Protein AF-0000000068248287 (afdb_homodimer)

Structure (mmCIF, N/CA/C/O backbone):
data_AF-0000000068248287-model_v1
#
loop_
_entity.id
_entity.type
_entity.pdbx_description
1 polymer 'Diacylglycerol kinase iota'
#
loop_
_atom_site.group_PDB
_atom_site.id
_atom_site.type_symbol
_atom_site.label_atom_id
_atom_site.label_alt_id
_atom_site.label_com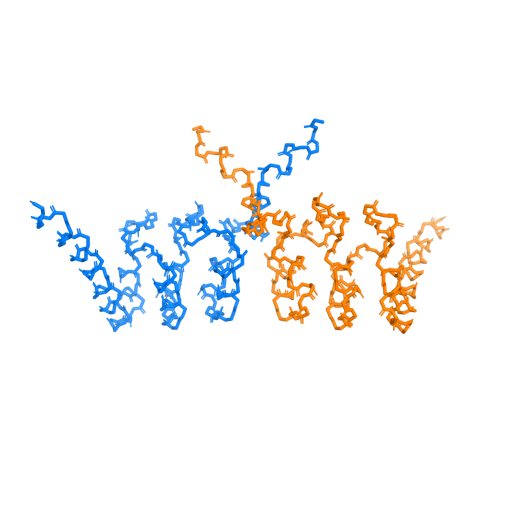p_id
_atom_site.label_asym_id
_atom_site.label_entity_id
_atom_site.label_seq_id
_atom_site.pdbx_PDB_ins_code
_atom_site.Cartn_x
_atom_site.Cartn_y
_atom_site.Cartn_z
_atom_site.occupancy
_atom_site.B_iso_or_equiv
_atom_site.auth_seq_id
_atom_site.auth_comp_id
_atom_site.auth_asym_id
_atom_site.auth_atom_id
_atom_site.pdbx_PDB_model_num
ATOM 1 N N . MET A 1 1 ? 0.404 -21.797 18 1 22.09 1 MET A N 1
ATOM 2 C CA . MET A 1 1 ? 0.37 -20.656 18.922 1 22.09 1 MET A CA 1
ATOM 3 C C . MET A 1 1 ? 1.2 -19.5 18.391 1 22.09 1 MET A C 1
ATOM 5 O O . MET A 1 1 ? 0.943 -18.344 18.734 1 22.09 1 MET A O 1
ATOM 9 N N . LYS A 1 2 ? 2.355 -19.953 17.844 1 24.17 2 LYS A N 1
ATOM 10 C CA . LYS A 1 2 ? 3.428 -19.031 17.453 1 24.17 2 LYS A CA 1
ATOM 11 C C . LYS A 1 2 ? 3.018 -18.188 16.25 1 24.17 2 LYS A C 1
ATOM 13 O O . LYS A 1 2 ? 3.42 -17.031 16.125 1 24.17 2 LYS A O 1
ATOM 18 N N . LEU A 1 3 ? 2.369 -18.922 15.289 1 26.7 3 LEU A N 1
ATOM 19 C CA . LEU A 1 3 ? 1.972 -18.438 13.969 1 26.7 3 LEU A CA 1
ATOM 20 C C . LEU A 1 3 ? 0.917 -17.344 14.086 1 26.7 3 LEU A C 1
ATOM 22 O O . LEU A 1 3 ? 0.892 -16.422 13.273 1 26.7 3 LEU A O 1
ATOM 26 N N . MET A 1 4 ? 0.101 -17.484 15.117 1 29.97 4 MET A N 1
ATOM 27 C CA . MET A 1 4 ? -1.027 -16.625 15.461 1 29.97 4 MET A CA 1
ATOM 28 C C . MET A 1 4 ? -0.552 -15.227 15.812 1 29.97 4 MET A C 1
ATOM 30 O O . MET A 1 4 ? -1.28 -14.25 15.617 1 29.97 4 MET A O 1
ATOM 34 N N . GLU A 1 5 ? 0.422 -15.219 16.641 1 32.97 5 GLU A N 1
ATOM 35 C CA . GLU A 1 5 ? 0.917 -14 17.266 1 32.97 5 GLU A CA 1
ATOM 36 C C . GLU A 1 5 ? 1.476 -13.023 16.234 1 32.97 5 GLU A C 1
ATOM 38 O O . GLU A 1 5 ? 1.357 -11.812 16.391 1 32.97 5 GLU A O 1
ATOM 43 N N . SER A 1 6 ? 2.182 -13.625 15.344 1 35.75 6 SER A N 1
ATOM 44 C CA . SER A 1 6 ? 2.838 -12.812 14.328 1 35.75 6 SER A CA 1
ATOM 45 C C . SER A 1 6 ? 1.819 -12.148 13.414 1 35.75 6 SER A C 1
ATOM 47 O O . SER A 1 6 ? 2.119 -11.133 12.781 1 35.75 6 SER A O 1
ATOM 49 N N . TYR A 1 7 ? 0.782 -12.969 13.07 1 35 7 TYR A N 1
ATOM 50 C CA . TYR A 1 7 ? -0.325 -12.5 12.25 1 35 7 TYR A CA 1
ATOM 51 C C . TYR A 1 7 ? -1.072 -11.359 12.938 1 35 7 TYR A C 1
ATOM 53 O O . TYR A 1 7 ? -1.745 -10.562 12.281 1 35 7 TYR A O 1
ATOM 61 N N . LYS A 1 8 ? -1.327 -11.555 14.125 1 35.38 8 LYS A N 1
ATOM 62 C CA . LYS A 1 8 ? -2.098 -10.555 14.852 1 35.38 8 LYS A CA 1
ATOM 63 C C . LYS A 1 8 ? -1.461 -9.172 14.719 1 35.38 8 LYS A C 1
ATOM 65 O O . LYS A 1 8 ? -1.957 -8.203 15.297 1 35.38 8 LYS A O 1
ATOM 70 N N . ASN A 1 9 ? -0.148 -9.234 14.719 1 36.47 9 ASN A N 1
ATOM 71 C CA . ASN A 1 9 ? 0.512 -7.945 14.531 1 36.47 9 ASN A CA 1
ATOM 72 C C . ASN A 1 9 ? 0.232 -7.371 13.148 1 36.47 9 ASN A C 1
ATOM 74 O O . ASN A 1 9 ? 0.424 -8.055 12.133 1 36.47 9 ASN A O 1
ATOM 78 N N . GLY A 1 10 ? -0.847 -6.93 12.93 1 36.78 10 GLY A N 1
ATOM 79 C CA . GLY A 1 10 ? -1.172 -6.254 11.688 1 36.78 10 GLY A CA 1
ATOM 80 C C . GLY A 1 10 ? 0.051 -5.91 10.859 1 36.78 10 GLY A C 1
ATOM 81 O O . GLY A 1 10 ? 1.06 -5.441 11.391 1 36.78 10 GLY A O 1
ATOM 82 N N . GLY A 1 11 ? 0.526 -6.816 10.023 1 40.66 11 GLY A N 1
ATOM 83 C CA . GLY A 1 11 ? 1.65 -6.457 9.172 1 40.66 11 GLY A CA 1
ATOM 84 C C . GLY A 1 11 ? 1.869 -4.957 9.078 1 40.66 11 GLY A C 1
ATOM 85 O O . GLY A 1 11 ? 0.938 -4.207 8.789 1 40.66 11 GLY A O 1
ATOM 86 N N . SER A 1 12 ? 2.746 -4.496 9.953 1 44.78 12 SER A N 1
ATOM 87 C CA . SER A 1 12 ? 3.131 -3.09 10.008 1 44.78 12 SER A CA 1
ATOM 88 C C . SER A 1 12 ? 3.293 -2.508 8.602 1 44.78 12 SER A C 1
ATOM 90 O O . SER A 1 12 ? 3.953 -3.104 7.75 1 44.78 12 SER A O 1
ATOM 92 N N . LEU A 1 13 ? 2.133 -2.148 8.008 1 50.53 13 LEU A N 1
ATOM 93 C CA . LEU A 1 13 ? 2.354 -1.353 6.809 1 50.53 13 LEU A CA 1
ATOM 94 C C . LEU A 1 13 ? 3.58 -0.458 6.969 1 50.53 13 LEU A C 1
ATOM 96 O O . LEU A 1 13 ? 3.693 0.571 6.297 1 50.53 13 LEU A O 1
ATOM 100 N N . LEU A 1 14 ? 4.336 -0.841 8.016 1 55.16 14 LEU A N 1
ATOM 101 C CA . LEU A 1 14 ? 5.547 -0.034 8.125 1 55.16 14 LEU A CA 1
ATOM 102 C C . LEU A 1 14 ? 6.547 -0.399 7.035 1 55.16 14 LEU A C 1
ATOM 104 O O . LEU A 1 14 ? 6.711 -1.576 6.703 1 55.16 14 LEU A O 1
ATOM 108 N N . ILE A 1 15 ? 6.734 0.593 6.121 1 52.97 15 ILE A N 1
ATOM 109 C CA . ILE A 1 15 ? 7.77 0.454 5.102 1 52.97 15 ILE A CA 1
ATOM 110 C C . ILE A 1 15 ? 9.031 -0.142 5.727 1 52.97 15 ILE A C 1
ATOM 112 O O . ILE A 1 15 ? 9.258 -0.01 6.93 1 52.97 15 ILE A O 1
ATOM 116 N N . GLN A 1 16 ? 9.602 -1.038 4.805 1 50.12 16 GLN A N 1
ATOM 117 C CA . GLN A 1 16 ? 10.945 -1.531 5.086 1 50.12 16 GLN A CA 1
ATOM 118 C C . GLN A 1 16 ? 11.945 -0.382 5.172 1 50.12 16 GLN A C 1
ATOM 120 O O . GLN A 1 16 ? 11.859 0.582 4.406 1 50.12 16 GLN A O 1
ATOM 125 N N . GLY A 1 17 ? 12.492 -0.188 6.262 1 50.47 17 GLY A N 1
ATOM 126 C CA . GLY A 1 17 ? 13.602 0.739 6.387 1 50.47 17 GLY A CA 1
ATOM 127 C C . GLY A 1 17 ? 13.648 1.439 7.734 1 50.47 17 GLY A C 1
ATOM 128 O O . GLY A 1 17 ? 12.867 1.112 8.633 1 50.47 17 GLY A O 1
ATOM 129 N N . PRO A 1 18 ? 14.695 2.035 7.75 1 52.75 18 PRO A N 1
ATOM 130 C CA . PRO A 1 18 ? 14.93 2.748 9.008 1 52.75 18 PRO A CA 1
ATOM 131 C C . PRO A 1 18 ? 13.859 3.795 9.305 1 52.75 18 PRO A C 1
ATOM 133 O O . PRO A 1 18 ? 13.727 4.234 10.445 1 52.75 18 PRO A O 1
ATOM 136 N N . ASP A 1 19 ? 13.203 3.92 8.117 1 57.56 19 ASP A N 1
ATOM 137 C CA . ASP A 1 19 ? 12.156 4.918 8.32 1 57.56 19 ASP A CA 1
ATOM 138 C C . ASP A 1 19 ? 10.875 4.27 8.836 1 57.56 19 ASP A C 1
ATOM 140 O O . ASP A 1 19 ? 10.539 3.148 8.445 1 57.56 19 ASP A O 1
ATOM 144 N N . HIS A 1 20 ? 10.594 4.504 9.977 1 64.94 20 HIS A N 1
ATOM 145 C CA . HIS A 1 20 ? 9.383 4.023 10.617 1 64.94 20 HIS A CA 1
ATOM 146 C C . HIS A 1 20 ? 8.141 4.707 10.039 1 64.94 20 HIS A C 1
ATOM 148 O O . HIS A 1 20 ? 7.238 5.09 10.781 1 64.94 20 HIS A O 1
ATOM 154 N N . CYS A 1 21 ? 8.297 4.848 8.68 1 78.12 21 CYS A N 1
ATOM 155 C CA . CYS A 1 21 ? 7.195 5.465 7.953 1 78.12 21 CYS A CA 1
ATOM 156 C C . CYS A 1 21 ? 6.344 4.414 7.254 1 78.12 21 CYS A C 1
ATOM 158 O O . CYS A 1 21 ? 6.812 3.307 6.98 1 78.12 21 CYS A O 1
ATOM 160 N N . SER A 1 22 ? 5.121 4.719 7.16 1 84.56 22 SER A N 1
ATOM 161 C CA . SER A 1 22 ? 4.215 3.824 6.449 1 84.56 22 SER A CA 1
ATOM 162 C C . SER A 1 22 ? 4.234 4.094 4.949 1 84.56 22 SER A C 1
ATOM 164 O O . SER A 1 22 ? 4.777 5.105 4.5 1 84.56 22 SER A O 1
ATOM 166 N N . LEU A 1 23 ? 3.689 3.154 4.191 1 87.56 23 LEU A N 1
ATOM 167 C CA . LEU A 1 23 ? 3.541 3.344 2.752 1 87.56 23 LEU A CA 1
ATOM 168 C C . LEU A 1 23 ? 2.752 4.613 2.449 1 87.56 23 LEU A C 1
ATOM 170 O O . LEU A 1 23 ? 3.045 5.312 1.477 1 87.56 23 LEU A O 1
ATOM 174 N N . LEU A 1 24 ? 1.792 4.891 3.336 1 92.12 24 LEU A N 1
ATOM 175 C CA . LEU A 1 24 ? 0.987 6.09 3.141 1 92.12 24 LEU A CA 1
ATOM 176 C C . LEU A 1 24 ? 1.818 7.348 3.375 1 92.12 24 LEU A C 1
ATOM 178 O O . LEU A 1 24 ? 1.736 8.305 2.602 1 92.12 24 LEU A O 1
ATOM 182 N N . HIS A 1 25 ? 2.602 7.344 4.426 1 93.19 25 HIS A N 1
ATOM 183 C CA . HIS A 1 25 ? 3.492 8.477 4.664 1 93.19 25 HIS A CA 1
ATOM 184 C C . HIS A 1 25 ? 4.359 8.758 3.441 1 93.19 25 HIS A C 1
ATOM 186 O O . HIS A 1 25 ? 4.469 9.906 3.006 1 93.19 25 HIS A O 1
ATOM 192 N N . TYR A 1 26 ? 4.984 7.707 2.922 1 91.56 26 TYR A N 1
ATOM 193 C CA . TYR A 1 26 ? 5.91 7.852 1.804 1 91.56 26 TYR A CA 1
ATOM 194 C C . TYR A 1 26 ? 5.184 8.344 0.557 1 91.56 26 TYR A C 1
ATOM 196 O O . TYR A 1 26 ? 5.68 9.219 -0.154 1 91.56 26 TYR A O 1
ATOM 204 N N . ALA A 1 27 ? 4.043 7.766 0.256 1 94.44 27 ALA A N 1
ATOM 205 C CA . ALA A 1 27 ? 3.256 8.195 -0.897 1 94.44 27 ALA A CA 1
ATOM 206 C C . ALA A 1 27 ? 2.863 9.664 -0.778 1 94.44 27 ALA A C 1
ATOM 208 O O . ALA A 1 27 ? 2.914 10.406 -1.761 1 94.44 27 ALA A O 1
ATOM 209 N N . ALA A 1 28 ? 2.508 10.07 0.385 1 96.81 28 ALA A N 1
ATOM 210 C CA . ALA A 1 28 ? 2.131 11.461 0.625 1 96.81 28 ALA A CA 1
ATOM 211 C C . ALA A 1 28 ? 3.322 12.398 0.428 1 96.81 28 ALA A C 1
ATOM 213 O O . ALA A 1 28 ? 3.201 13.445 -0.213 1 96.81 28 ALA A O 1
ATOM 214 N N . LYS A 1 29 ? 4.426 12.039 0.956 1 96.5 29 LYS A N 1
ATOM 215 C CA . LYS A 1 29 ? 5.648 12.828 0.854 1 96.5 29 LYS A CA 1
ATOM 216 C C . LYS A 1 29 ? 6.07 13 -0.602 1 96.5 29 LYS A C 1
ATOM 218 O O . LYS A 1 29 ? 6.492 14.086 -1.006 1 96.5 29 LYS A O 1
ATOM 223 N N . THR A 1 30 ? 5.855 11.945 -1.333 1 96.94 30 THR A N 1
ATOM 224 C CA . THR A 1 30 ? 6.336 11.977 -2.709 1 96.94 30 THR A CA 1
ATOM 225 C C . THR A 1 30 ? 5.246 12.469 -3.654 1 96.94 30 THR A C 1
ATOM 227 O O . THR A 1 30 ? 5.453 12.539 -4.867 1 96.94 30 THR A O 1
ATOM 230 N N . GLY A 1 31 ? 4.133 12.727 -3.184 1 98.19 31 GLY A N 1
ATOM 231 C CA . GLY A 1 31 ? 3.062 13.328 -3.961 1 98.19 31 GLY A CA 1
ATOM 232 C C . GLY A 1 31 ? 2.377 12.344 -4.891 1 98.19 31 GLY A C 1
ATOM 233 O O . GLY A 1 31 ? 1.849 12.734 -5.934 1 98.19 31 GLY A O 1
ATOM 234 N N . ASN A 1 32 ? 2.373 11.086 -4.59 1 97.31 32 ASN A N 1
ATOM 235 C CA . ASN A 1 32 ? 1.726 10.086 -5.438 1 97.31 32 ASN A CA 1
ATOM 236 C C . ASN A 1 32 ? 0.244 9.945 -5.102 1 97.31 32 ASN A C 1
ATOM 238 O O . ASN A 1 32 ? -0.142 9.062 -4.332 1 97.31 32 ASN A O 1
ATOM 242 N N . GLY A 1 33 ? -0.552 10.727 -5.801 1 98.19 33 GLY A N 1
ATOM 243 C CA . GLY A 1 33 ? -1.976 10.789 -5.512 1 98.19 33 GLY A CA 1
ATOM 244 C C . GLY A 1 33 ? -2.689 9.469 -5.738 1 98.19 33 GLY A C 1
ATOM 245 O O . GLY A 1 33 ? -3.586 9.102 -4.973 1 98.19 33 GLY A O 1
ATOM 246 N N . GLU A 1 34 ? -2.287 8.781 -6.762 1 97.38 34 GLU A N 1
ATOM 247 C CA . GLU A 1 34 ? -2.926 7.512 -7.078 1 97.38 34 GLU A CA 1
ATOM 248 C C . GLU A 1 34 ? -2.682 6.48 -5.977 1 97.38 34 GLU A C 1
ATOM 250 O O . GLU A 1 34 ? -3.596 5.75 -5.59 1 97.38 34 GLU A O 1
ATOM 255 N N . ILE A 1 35 ? -1.495 6.457 -5.469 1 95.75 35 ILE A N 1
ATOM 256 C CA . ILE A 1 35 ? -1.151 5.512 -4.414 1 95.75 35 ILE A CA 1
ATOM 257 C C . ILE A 1 35 ? -1.859 5.902 -3.119 1 95.75 35 ILE A C 1
ATOM 259 O O . ILE A 1 35 ? -2.402 5.043 -2.418 1 95.75 35 ILE A O 1
ATOM 263 N N . VAL A 1 36 ? -1.829 7.18 -2.809 1 96.31 36 VAL A N 1
ATOM 264 C CA . VAL A 1 36 ? -2.508 7.664 -1.612 1 96.31 36 VAL A CA 1
ATOM 265 C C . VAL A 1 36 ? -3.984 7.277 -1.661 1 96.31 36 VAL A C 1
ATOM 267 O O . VAL A 1 36 ? -4.512 6.703 -0.707 1 96.31 36 VAL A O 1
ATOM 270 N N . LYS A 1 37 ? -4.629 7.516 -2.785 1 96.94 37 LYS A N 1
ATOM 271 C CA . LYS A 1 37 ? -6.047 7.184 -2.926 1 96.94 37 LYS A CA 1
ATOM 272 C C . LYS A 1 37 ? -6.277 5.684 -2.762 1 96.94 37 LYS A C 1
ATOM 274 O O . LYS A 1 37 ? -7.23 5.266 -2.102 1 96.94 37 LYS A O 1
ATOM 279 N N . TYR A 1 38 ? -5.477 4.859 -3.322 1 93.06 38 TYR A N 1
ATOM 280 C CA . TYR A 1 38 ? -5.582 3.406 -3.232 1 93.06 38 TYR A CA 1
ATOM 281 C C . TYR A 1 38 ? -5.512 2.943 -1.782 1 93.06 38 TYR A C 1
ATOM 283 O O . TYR A 1 38 ? -6.32 2.123 -1.344 1 93.06 38 TYR A O 1
ATOM 291 N N . ILE A 1 39 ? -4.52 3.451 -1.043 1 90.44 39 ILE A N 1
ATOM 292 C CA . ILE A 1 39 ? -4.332 3.049 0.347 1 90.44 39 ILE A CA 1
ATOM 293 C C . ILE A 1 39 ? -5.52 3.518 1.185 1 90.44 39 ILE A C 1
ATOM 295 O O . ILE A 1 39 ? -6.027 2.773 2.027 1 90.44 39 ILE A O 1
ATOM 299 N N . LEU A 1 40 ? -5.992 4.711 0.947 1 92.12 40 LEU A N 1
ATOM 300 C CA . LEU A 1 40 ? -7.125 5.242 1.695 1 92.12 40 LEU A CA 1
ATOM 301 C C . LEU A 1 40 ? -8.383 4.426 1.428 1 92.12 40 LEU A C 1
ATOM 303 O O . LEU A 1 40 ? -9.203 4.219 2.33 1 92.12 40 LEU A O 1
ATOM 307 N N . ASP A 1 41 ? -8.531 3.926 0.217 1 91.56 41 ASP A N 1
ATOM 308 C CA . ASP A 1 41 ? -9.734 3.199 -0.185 1 91.56 41 ASP A CA 1
ATOM 309 C C . ASP A 1 41 ? -9.711 1.77 0.352 1 91.56 41 ASP A C 1
ATOM 311 O O . ASP A 1 41 ? -10.766 1.203 0.659 1 91.56 41 ASP A O 1
ATOM 315 N N . HIS A 1 42 ? -8.555 1.229 0.479 1 86.19 42 HIS A N 1
ATOM 316 C CA . HIS A 1 42 ? -8.531 -0.214 0.685 1 86.19 42 HIS A CA 1
ATOM 317 C C . HIS A 1 42 ? -7.754 -0.579 1.944 1 86.19 42 HIS A C 1
ATOM 319 O O . HIS A 1 42 ? -7.855 -1.703 2.439 1 86.19 42 HIS A O 1
ATOM 325 N N . GLY A 1 43 ? -6.922 0.359 2.336 1 83.75 43 GLY A N 1
ATOM 326 C CA . GLY A 1 43 ? -6.109 0.087 3.512 1 83.75 43 GLY A CA 1
ATOM 327 C C . GLY A 1 43 ? -6.836 0.349 4.816 1 83.75 43 GLY A C 1
ATOM 328 O O . GLY A 1 43 ? -8.008 0.73 4.812 1 83.75 43 GLY A O 1
ATOM 329 N N . PRO A 1 44 ? -6.188 -0.016 5.875 1 78.5 44 PRO A N 1
ATOM 330 C CA . PRO A 1 44 ? -6.785 0.26 7.184 1 78.5 44 PRO A CA 1
ATOM 331 C C . PRO A 1 44 ? -6.98 1.752 7.441 1 78.5 44 PRO A C 1
ATOM 333 O O . PRO A 1 44 ? -6.113 2.559 7.098 1 78.5 44 PRO A O 1
ATOM 336 N N . SER A 1 45 ? -8.094 2.092 8.125 1 83.69 45 SER A N 1
ATOM 337 C CA . SER A 1 45 ? -8.43 3.49 8.391 1 83.69 45 SER A CA 1
ATOM 338 C C . SER A 1 45 ? -7.441 4.117 9.375 1 83.69 45 SER A C 1
ATOM 340 O O . SER A 1 45 ? -7.238 5.332 9.367 1 83.69 45 SER A O 1
ATOM 342 N N . GLU A 1 46 ? -6.758 3.297 10.156 1 82.25 46 GLU A N 1
ATOM 343 C CA . GLU A 1 46 ? -5.828 3.781 11.172 1 82.25 46 GLU A CA 1
ATOM 344 C C . GLU A 1 46 ? -4.605 4.438 10.539 1 82.25 46 GLU A C 1
ATOM 346 O O . GLU A 1 46 ? -3.924 5.242 11.172 1 82.25 46 GLU A O 1
ATOM 351 N N . LEU A 1 47 ? -4.395 4.129 9.289 1 85.19 47 LEU A N 1
ATOM 352 C CA . LEU A 1 47 ? -3.217 4.648 8.602 1 85.19 47 LEU A CA 1
ATOM 353 C C . LEU A 1 47 ? -3.35 6.148 8.359 1 85.19 47 LEU A C 1
ATOM 355 O O . LEU A 1 47 ? -2.346 6.863 8.289 1 85.19 47 LEU A O 1
ATOM 359 N N . LEU A 1 48 ? -4.539 6.605 8.25 1 91.38 48 LEU A N 1
ATOM 360 C CA . LEU A 1 48 ? -4.793 7.98 7.84 1 91.38 48 LEU A CA 1
ATOM 361 C C . LEU A 1 48 ? -4.121 8.961 8.789 1 91.38 48 LEU A C 1
ATOM 363 O O . LEU A 1 48 ? -3.447 9.898 8.352 1 91.38 48 LEU A O 1
ATOM 367 N N . ASP A 1 49 ? -4.242 8.703 10.141 1 92.5 49 ASP A N 1
ATOM 368 C CA . ASP A 1 49 ? -3.709 9.641 11.117 1 92.5 49 ASP A CA 1
ATOM 369 C C . ASP A 1 49 ? -2.545 9.031 11.891 1 92.5 49 ASP A C 1
ATOM 371 O O . ASP A 1 49 ? -2.186 9.508 12.969 1 92.5 49 ASP A O 1
ATOM 375 N N . MET A 1 50 ? -2.025 7.98 11.328 1 87.06 50 MET A N 1
ATOM 376 C CA . MET A 1 50 ? -0.864 7.363 11.969 1 87.06 50 MET A CA 1
ATOM 377 C C . MET A 1 50 ? 0.341 8.297 11.922 1 87.06 50 MET A C 1
ATOM 379 O O . MET A 1 50 ? 0.627 8.898 10.883 1 87.06 50 MET A O 1
ATOM 383 N N . ALA A 1 51 ? 0.986 8.367 13.07 1 88.75 51 ALA A N 1
ATOM 384 C CA . ALA A 1 51 ? 2.176 9.211 13.148 1 88.75 51 ALA A CA 1
ATOM 385 C C . ALA A 1 51 ? 3.436 8.414 12.812 1 88.75 51 ALA A C 1
ATOM 387 O O . ALA A 1 51 ? 3.572 7.258 13.227 1 88.75 51 ALA A O 1
ATOM 388 N N . ASP A 1 52 ? 4.281 9.062 11.977 1 84.81 52 ASP A N 1
ATOM 389 C CA . ASP A 1 52 ? 5.633 8.531 11.828 1 84.81 52 ASP A CA 1
ATOM 390 C C . ASP A 1 52 ? 6.352 8.477 13.172 1 84.81 52 ASP A C 1
ATOM 392 O O . ASP A 1 52 ? 6.434 9.484 13.883 1 84.81 52 ASP A O 1
ATOM 396 N N . SER A 1 53 ? 6.934 7.352 13.5 1 81.44 53 SER A N 1
ATOM 397 C CA . SER A 1 53 ? 7.48 7.152 14.844 1 81.44 53 SER A CA 1
ATOM 398 C C . SER A 1 53 ? 8.688 8.055 15.086 1 81.44 53 SER A C 1
ATOM 400 O O . SER A 1 53 ? 9.008 8.375 16.234 1 81.44 53 SER A O 1
ATOM 402 N N . GLU A 1 54 ? 9.367 8.516 14.055 1 83.94 54 GLU A N 1
ATOM 403 C CA . GLU A 1 54 ? 10.57 9.32 14.211 1 83.94 54 GLU A CA 1
ATOM 404 C C . GLU A 1 54 ? 10.242 10.805 14.266 1 83.94 54 GLU A C 1
ATOM 406 O O . GLU A 1 54 ? 10.828 11.547 15.055 1 83.94 54 GLU A O 1
ATOM 411 N N . THR A 1 55 ? 9.328 11.188 13.469 1 91.31 55 THR A N 1
ATOM 412 C CA . THR A 1 55 ? 9.133 12.617 13.297 1 91.31 55 THR A CA 1
ATOM 413 C C . THR A 1 55 ? 7.797 13.055 13.898 1 91.31 55 THR A C 1
ATOM 415 O O . THR A 1 55 ? 7.551 14.25 14.07 1 91.31 55 THR A O 1
ATOM 418 N N . GLY A 1 56 ? 6.898 12.039 14.18 1 92.75 56 GLY A N 1
ATOM 419 C CA . GLY A 1 56 ? 5.566 12.359 14.672 1 92.75 56 GLY A CA 1
ATOM 420 C C . GLY A 1 56 ? 4.648 12.898 13.586 1 92.75 56 GLY 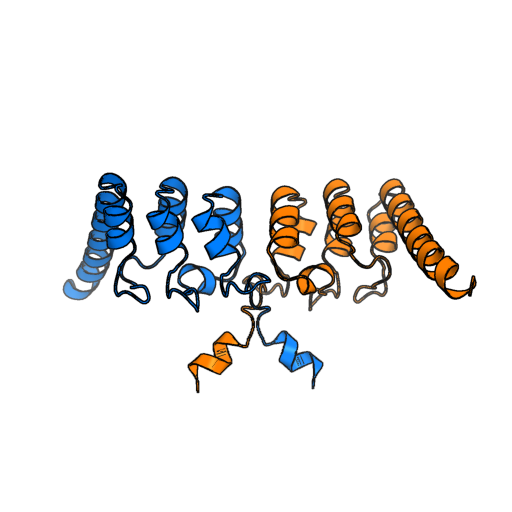A C 1
ATOM 421 O O . GLY A 1 56 ? 3.508 13.273 13.867 1 92.75 56 GLY A O 1
ATOM 422 N N . GLU A 1 57 ? 5.156 12.938 12.359 1 95.75 57 GLU A N 1
ATOM 423 C CA . GLU A 1 57 ? 4.375 13.484 11.25 1 95.75 57 GLU A CA 1
ATOM 424 C C . GLU A 1 57 ? 3.348 12.477 10.75 1 95.75 57 GLU A C 1
ATOM 426 O O . GLU A 1 57 ? 3.633 11.281 10.672 1 95.75 57 GLU A O 1
ATOM 431 N N . THR A 1 58 ? 2.201 12.961 10.461 1 95.38 58 THR A N 1
ATOM 432 C CA . THR A 1 58 ? 1.209 12.172 9.742 1 95.38 58 THR A CA 1
ATOM 433 C C . THR A 1 58 ? 1.403 12.305 8.234 1 95.38 58 THR A C 1
ATOM 435 O O . THR A 1 58 ? 2.246 13.078 7.773 1 95.38 58 THR A O 1
ATOM 438 N N . ALA A 1 59 ? 0.539 11.484 7.527 1 95.94 59 ALA A N 1
ATOM 439 C CA . ALA A 1 59 ? 0.589 11.602 6.07 1 95.94 59 ALA A CA 1
ATOM 440 C C . ALA A 1 59 ? 0.253 13.023 5.625 1 95.94 59 ALA A C 1
ATOM 442 O O . ALA A 1 59 ? 0.847 13.539 4.676 1 95.94 59 ALA A O 1
ATOM 443 N N . LEU A 1 60 ? -0.634 13.695 6.277 1 98.62 60 LEU A N 1
ATOM 444 C CA . LEU A 1 60 ? -1.004 15.062 5.934 1 98.62 60 LEU A CA 1
ATOM 445 C C . LEU A 1 60 ? 0.157 16.016 6.18 1 98.62 60 LEU A C 1
ATOM 447 O O . LEU A 1 60 ? 0.41 16.922 5.375 1 98.62 60 LEU A O 1
ATOM 451 N N . HIS A 1 61 ? 0.838 15.82 7.332 1 98.69 61 HIS A N 1
ATOM 452 C CA . HIS A 1 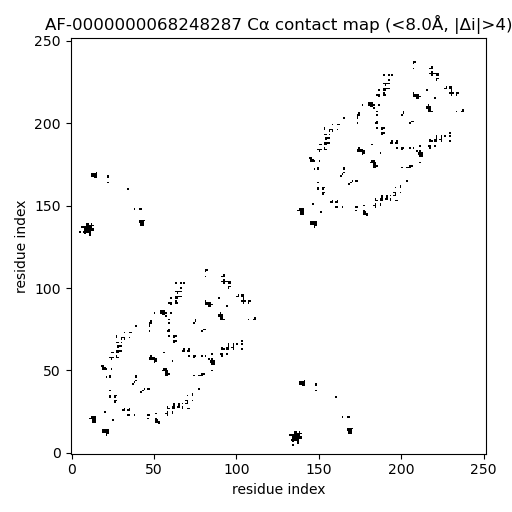61 ? 2.045 16.609 7.555 1 98.69 61 HIS A CA 1
ATOM 453 C C . HIS A 1 61 ? 3.02 16.469 6.391 1 98.69 61 HIS A C 1
ATOM 455 O O . HIS A 1 61 ? 3.518 17.469 5.867 1 98.69 61 HIS A O 1
ATOM 461 N N . LYS A 1 62 ? 3.275 15.188 6.02 1 97.69 62 LYS A N 1
ATOM 462 C CA . LYS A 1 62 ? 4.238 14.914 4.957 1 97.69 62 LYS A CA 1
ATOM 463 C C . LYS A 1 62 ? 3.834 15.594 3.654 1 97.69 62 LYS A C 1
ATOM 465 O O . LYS A 1 62 ? 4.672 16.188 2.973 1 97.69 62 LYS A O 1
ATOM 470 N N . ALA A 1 63 ? 2.621 15.477 3.281 1 98.75 63 ALA A N 1
ATOM 471 C CA . ALA A 1 63 ? 2.121 16.109 2.062 1 98.75 63 ALA A CA 1
ATOM 472 C C . ALA A 1 63 ? 2.252 17.625 2.137 1 98.75 63 ALA A C 1
ATOM 474 O O . ALA A 1 63 ? 2.666 18.266 1.169 1 98.75 63 ALA A O 1
ATOM 475 N N . ALA A 1 64 ? 1.91 18.234 3.244 1 98.81 64 ALA A N 1
ATOM 476 C CA . ALA A 1 64 ? 1.947 19.688 3.434 1 98.81 64 ALA A CA 1
ATOM 477 C C . ALA A 1 64 ? 3.377 20.219 3.348 1 98.81 64 ALA A C 1
ATOM 479 O O . ALA A 1 64 ? 3.631 21.234 2.717 1 98.81 64 ALA A O 1
ATOM 480 N N . CYS A 1 65 ? 4.281 19.484 3.949 1 98.5 65 CYS A N 1
ATOM 481 C CA . CYS A 1 65 ? 5.688 19.875 3.951 1 98.5 65 CYS A CA 1
ATOM 482 C C . CYS A 1 65 ? 6.234 19.938 2.531 1 98.5 65 CYS A C 1
ATOM 484 O O . CYS A 1 65 ? 7.113 20.75 2.24 1 98.5 65 CYS A O 1
ATOM 486 N N . GLN A 1 66 ? 5.695 19.125 1.711 1 98.56 66 GLN A N 1
ATOM 487 C CA . GLN A 1 66 ? 6.188 19.062 0.339 1 98.56 66 GLN A CA 1
ATOM 488 C C . GLN A 1 66 ? 5.301 19.875 -0.603 1 98.56 66 GLN A C 1
ATOM 490 O O . GLN A 1 66 ? 5.48 19.828 -1.822 1 98.56 66 GLN A O 1
ATOM 495 N N . ARG A 1 67 ? 4.355 20.484 -0.076 1 98.75 67 ARG A N 1
ATOM 496 C CA . ARG A 1 67 ? 3.447 21.344 -0.843 1 98.75 67 ARG A CA 1
ATOM 497 C C . ARG A 1 67 ? 2.695 20.531 -1.893 1 98.75 67 ARG A C 1
ATOM 499 O O . ARG A 1 67 ? 2.502 20.984 -3.02 1 98.75 67 ARG A O 1
ATOM 506 N N . ASN A 1 68 ? 2.377 19.297 -1.61 1 98.62 68 ASN A N 1
ATOM 507 C CA . ASN A 1 68 ? 1.558 18.453 -2.475 1 98.62 68 ASN A CA 1
ATOM 508 C C . ASN A 1 68 ? 0.069 18.703 -2.262 1 98.62 68 ASN A C 1
ATOM 510 O O . ASN A 1 68 ? -0.606 17.938 -1.569 1 98.62 68 ASN A O 1
ATOM 514 N N . ARG A 1 69 ? -0.437 19.641 -2.922 1 98.62 69 ARG A N 1
ATOM 515 C CA . ARG A 1 69 ? -1.776 20.156 -2.654 1 98.62 69 ARG A CA 1
ATOM 516 C C . ARG A 1 69 ? -2.836 19.109 -2.963 1 98.62 69 ARG A C 1
ATOM 518 O O . ARG A 1 69 ? -3.783 18.922 -2.193 1 98.62 69 ARG A O 1
ATOM 525 N N . ALA A 1 70 ? -2.674 18.5 -4.07 1 98.56 70 ALA A N 1
ATOM 526 C CA . ALA A 1 70 ? -3.652 17.484 -4.449 1 98.56 70 ALA A CA 1
ATOM 527 C C . ALA A 1 70 ? -3.703 16.359 -3.418 1 98.56 70 ALA A C 1
ATOM 529 O O . ALA A 1 70 ? -4.785 15.875 -3.068 1 98.56 70 ALA A O 1
ATOM 530 N N . VAL A 1 71 ? -2.564 15.914 -2.945 1 98.88 71 VAL A N 1
ATOM 531 C CA . VAL A 1 71 ? -2.496 14.852 -1.943 1 98.88 71 VAL A CA 1
ATOM 532 C C . VAL A 1 71 ? -3.098 15.352 -0.629 1 98.88 71 VAL A C 1
ATOM 534 O O . VAL A 1 71 ? -3.818 14.609 0.047 1 98.88 71 VAL A O 1
ATOM 537 N N . CYS A 1 72 ? -2.797 16.641 -0.231 1 98.81 72 CYS A N 1
ATOM 538 C CA . CYS A 1 72 ? -3.414 17.203 0.963 1 98.81 72 CYS A CA 1
ATOM 539 C C . CYS A 1 72 ? -4.934 17.172 0.861 1 98.81 72 CYS A C 1
ATOM 541 O O . CYS A 1 72 ? -5.617 16.781 1.812 1 98.81 72 CYS A O 1
ATOM 543 N N . GLN A 1 73 ? -5.426 17.5 -0.266 1 98.62 73 GLN A N 1
ATOM 544 C CA . GLN A 1 73 ? -6.871 17.5 -0.463 1 98.62 73 GLN A CA 1
ATOM 545 C C . GLN A 1 73 ? -7.434 16.094 -0.306 1 98.62 73 GLN A C 1
ATOM 547 O O . GLN A 1 73 ? -8.477 15.898 0.33 1 98.62 73 GLN A O 1
ATOM 552 N N . LEU A 1 74 ? -6.828 15.102 -0.917 1 98.56 74 LEU A N 1
ATOM 553 C CA . LEU A 1 74 ? -7.254 13.711 -0.792 1 98.56 74 LEU A CA 1
ATOM 554 C C . LEU A 1 74 ? -7.32 13.297 0.672 1 98.56 74 LEU A C 1
ATOM 556 O O . LEU A 1 74 ? -8.297 12.664 1.098 1 98.56 74 LEU A O 1
ATOM 560 N N . LEU A 1 75 ? -6.277 13.617 1.433 1 98.62 75 LEU A N 1
ATOM 561 C CA . LEU A 1 75 ? -6.199 13.227 2.836 1 98.62 75 LEU A CA 1
ATOM 562 C C . LEU A 1 75 ? -7.266 13.938 3.658 1 98.62 75 LEU A C 1
ATOM 564 O O . LEU A 1 75 ? -7.922 13.32 4.5 1 98.62 75 LEU A O 1
ATOM 568 N N . VAL A 1 76 ? -7.477 15.211 3.424 1 98.19 76 VAL A N 1
ATOM 569 C CA . VAL A 1 76 ? -8.492 15.984 4.125 1 98.19 76 VAL A CA 1
ATOM 570 C C . VAL A 1 76 ? -9.883 15.422 3.824 1 98.19 76 VAL A C 1
ATOM 572 O O . VAL A 1 76 ? -10.688 15.227 4.734 1 98.19 76 VAL A O 1
ATOM 575 N N . ASP A 1 77 ? -10.156 15.133 2.559 1 97.25 77 ASP A N 1
ATOM 576 C CA . ASP A 1 77 ? -11.438 14.562 2.154 1 97.25 77 ASP A CA 1
ATOM 577 C C . ASP A 1 77 ? -11.664 13.195 2.799 1 97.25 77 ASP A C 1
ATOM 579 O O . ASP A 1 77 ? -12.805 12.805 3.051 1 97.25 77 ASP A O 1
ATOM 583 N N . ALA A 1 78 ? -10.617 12.516 3.094 1 96.94 78 ALA A N 1
ATOM 584 C CA . ALA A 1 78 ? -10.703 11.195 3.715 1 96.94 78 ALA A CA 1
ATOM 585 C C . ALA A 1 78 ? -10.898 11.312 5.223 1 96.94 78 ALA A C 1
ATOM 587 O O . ALA A 1 78 ? -11.094 10.305 5.91 1 96.94 78 ALA A O 1
ATOM 588 N N . GLY A 1 79 ? -10.742 12.531 5.742 1 97.06 79 GLY A N 1
ATOM 589 C CA . GLY A 1 79 ? -11.039 12.766 7.145 1 97.06 79 GLY A CA 1
ATOM 590 C C . GLY A 1 79 ? -9.797 12.914 8 1 97.06 79 GLY A C 1
ATOM 591 O O . GLY A 1 79 ? -9.859 12.758 9.227 1 97.06 79 GLY A O 1
ATOM 592 N N . ALA A 1 80 ? -8.688 13.156 7.445 1 97.25 80 ALA A N 1
ATOM 593 C CA . ALA A 1 80 ? -7.445 13.328 8.195 1 97.25 80 ALA A CA 1
ATOM 594 C C . ALA A 1 80 ? -7.582 14.438 9.234 1 97.25 80 ALA A C 1
ATOM 596 O O . ALA A 1 80 ? -8.195 15.477 8.969 1 97.25 80 ALA A O 1
ATOM 597 N N . SER A 1 81 ? -6.941 14.258 10.375 1 96.81 81 SER A N 1
ATOM 598 C CA . SER A 1 81 ? -6.941 15.289 11.406 1 96.81 81 SER A CA 1
ATOM 599 C C . SER A 1 81 ? -6.105 16.5 10.984 1 96.81 81 SER A C 1
ATOM 601 O O . SER A 1 81 ? -4.965 16.344 10.547 1 96.81 81 SER A O 1
ATOM 603 N N . LEU A 1 82 ? -6.688 17.609 11.188 1 98 82 LEU A N 1
ATOM 604 C CA . LEU A 1 82 ? -6.012 18.844 10.82 1 98 82 LEU A CA 1
ATOM 605 C C . LEU A 1 82 ? -5.254 19.422 12.008 1 98 82 LEU A C 1
ATOM 607 O O . LEU A 1 82 ? -4.418 20.312 11.844 1 98 82 LEU A O 1
ATOM 611 N N . ARG A 1 83 ? -5.473 18.844 13.203 1 96.12 83 ARG A N 1
ATOM 612 C CA . ARG A 1 83 ? -4.98 19.5 14.406 1 96.12 83 ARG A CA 1
ATOM 613 C C . ARG A 1 83 ? -3.859 18.688 15.055 1 96.12 83 ARG A C 1
ATOM 615 O O . ARG A 1 83 ? -3.229 19.141 16 1 96.12 83 ARG A O 1
ATOM 622 N N . LYS A 1 84 ? -3.656 17.469 14.586 1 96.19 84 LYS A N 1
ATOM 623 C CA . LYS A 1 84 ? -2.551 16.688 15.133 1 96.19 84 LYS A CA 1
ATOM 624 C C . LYS A 1 84 ? -1.223 17.422 14.953 1 96.19 84 LYS A C 1
ATOM 626 O O . LYS A 1 84 ? -0.967 18 13.898 1 96.19 84 LYS A O 1
ATOM 631 N N . THR A 1 85 ? -0.425 17.344 15.984 1 97.94 85 THR A N 1
ATOM 632 C CA . THR A 1 85 ? 0.886 17.969 15.891 1 97.94 85 THR A CA 1
ATOM 633 C C . THR A 1 85 ? 1.983 16.922 15.75 1 97.94 85 THR A C 1
ATOM 635 O O . THR A 1 85 ? 1.829 15.781 16.203 1 97.94 85 THR A O 1
ATOM 638 N N . ASP A 1 86 ? 3.014 17.281 15.031 1 96.81 86 ASP A N 1
ATOM 639 C CA . ASP A 1 86 ? 4.191 16.422 14.961 1 96.81 86 ASP A CA 1
ATOM 640 C C . ASP A 1 86 ? 5.066 16.578 16.203 1 96.81 86 ASP A C 1
ATOM 642 O O . ASP A 1 86 ? 4.633 17.156 17.203 1 96.81 86 ASP A O 1
ATOM 646 N N . ALA A 1 87 ? 6.238 15.984 16.141 1 96.25 87 ALA A N 1
ATOM 647 C CA . ALA A 1 87 ? 7.117 15.961 17.312 1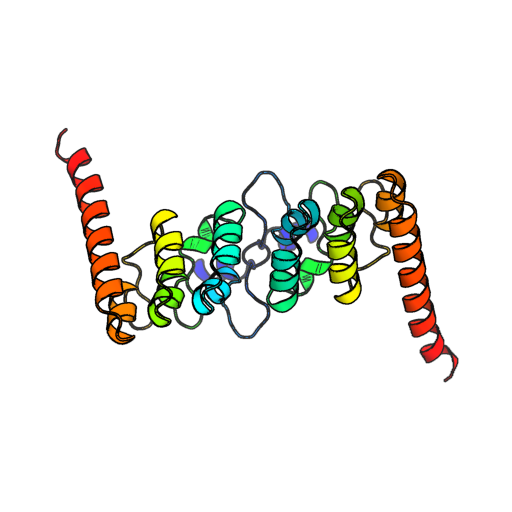 96.25 87 ALA A CA 1
ATOM 648 C C . ALA A 1 87 ? 7.594 17.359 17.672 1 96.25 87 ALA A C 1
ATOM 650 O O . ALA A 1 87 ? 8.055 17.594 18.781 1 96.25 87 ALA A O 1
ATOM 651 N N . LYS A 1 88 ? 7.531 18.297 16.75 1 97.75 88 LYS A N 1
ATOM 652 C CA . LYS A 1 88 ? 7.953 19.672 16.984 1 97.75 88 LYS A CA 1
ATOM 653 C C . LYS A 1 88 ? 6.77 20.562 17.375 1 97.75 88 LYS A C 1
ATOM 655 O O . LYS A 1 88 ? 6.891 21.781 17.422 1 97.75 88 LYS A O 1
ATOM 660 N N . GLY A 1 89 ? 5.641 19.984 17.484 1 98.31 89 GLY A N 1
ATOM 661 C CA . GLY A 1 89 ? 4.457 20.719 17.891 1 98.31 89 GLY A CA 1
ATOM 662 C C . GLY A 1 89 ? 3.775 21.438 16.734 1 98.31 89 GLY A C 1
ATOM 663 O O . GLY A 1 89 ? 2.992 22.359 16.953 1 98.31 89 GLY A O 1
ATOM 664 N N . LYS A 1 90 ? 4.102 21.047 15.523 1 98.56 90 LYS A N 1
ATOM 665 C CA . LYS A 1 90 ? 3.57 21.734 14.344 1 98.56 90 LYS A CA 1
ATOM 666 C C . LYS A 1 90 ? 2.412 20.953 13.727 1 98.56 90 LYS A C 1
ATOM 668 O O . LYS A 1 90 ? 2.475 19.719 13.609 1 98.56 90 LYS A O 1
ATOM 673 N N . THR A 1 91 ? 1.343 21.672 13.398 1 98.44 91 THR A N 1
ATOM 674 C CA . THR A 1 91 ? 0.235 21.094 12.656 1 98.44 91 THR A CA 1
ATOM 675 C C . THR A 1 91 ? 0.557 21.031 11.164 1 98.44 91 THR A C 1
ATOM 677 O O . THR A 1 91 ? 1.527 21.625 10.703 1 98.44 91 THR A O 1
ATOM 680 N N . PRO A 1 92 ? -0.311 20.312 10.391 1 98.69 92 PRO A N 1
ATOM 681 C CA . PRO A 1 92 ? -0.106 20.344 8.938 1 98.69 92 PRO A CA 1
ATOM 682 C C . PRO A 1 92 ? -0.169 21.75 8.359 1 98.69 92 PRO A C 1
ATOM 684 O O . PRO A 1 92 ? 0.597 22.094 7.453 1 98.69 92 PRO A O 1
ATOM 687 N N . GLN A 1 93 ? -1.078 22.578 8.883 1 98.56 93 GLN A N 1
ATOM 688 C CA . GLN A 1 93 ? -1.152 23.969 8.469 1 98.56 93 GLN A CA 1
ATOM 689 C C . GLN A 1 93 ? 0.162 24.703 8.734 1 98.56 93 GLN A C 1
ATOM 691 O O . GLN A 1 93 ? 0.668 25.422 7.871 1 98.56 93 GLN A O 1
ATOM 696 N N . ASP A 1 94 ? 0.664 24.5 9.992 1 98.62 94 ASP A N 1
ATOM 697 C CA . ASP A 1 94 ? 1.95 25.094 10.336 1 98.62 94 ASP A CA 1
ATOM 698 C C . ASP A 1 94 ? 3.031 24.672 9.344 1 98.62 94 ASP A C 1
ATOM 700 O O . ASP A 1 94 ? 3.844 25.5 8.922 1 98.62 94 ASP A O 1
ATOM 704 N N . ARG A 1 95 ? 3.072 23.422 8.969 1 98.69 95 ARG A N 1
ATOM 705 C CA . ARG A 1 95 ? 4.082 22.891 8.062 1 98.69 95 ARG A CA 1
ATOM 706 C C . ARG A 1 95 ? 3.92 23.453 6.656 1 98.69 95 ARG A C 1
ATOM 708 O O . ARG A 1 95 ? 4.906 23.719 5.965 1 98.69 95 ARG A O 1
ATOM 715 N N . ALA A 1 96 ? 2.699 23.609 6.207 1 98.81 96 ALA A N 1
ATOM 716 C CA . ALA A 1 96 ? 2.453 24.25 4.918 1 98.81 96 ALA A CA 1
ATOM 717 C C . ALA A 1 96 ? 3.008 25.672 4.898 1 98.81 96 ALA A C 1
ATOM 719 O O . ALA A 1 96 ? 3.629 26.078 3.92 1 98.81 96 ALA A O 1
ATOM 720 N N . GLN A 1 97 ? 2.738 26.406 5.977 1 98.62 97 GLN A N 1
ATOM 721 C CA . GLN A 1 97 ? 3.271 27.75 6.105 1 98.62 97 GLN A CA 1
ATOM 722 C C . GLN A 1 97 ? 4.797 27.75 6.051 1 98.62 97 GLN A C 1
ATOM 724 O O . GLN A 1 97 ? 5.398 28.547 5.332 1 98.62 97 GLN A O 1
ATOM 729 N N . GLN A 1 98 ? 5.387 26.922 6.742 1 98.56 98 GLN A N 1
ATOM 730 C CA . GLN A 1 98 ? 6.844 26.828 6.805 1 98.56 98 GLN A CA 1
ATOM 731 C C . GLN A 1 98 ? 7.426 26.438 5.449 1 98.56 98 GLN A C 1
ATOM 733 O O . GLN A 1 98 ? 8.531 26.859 5.102 1 98.56 98 GLN A O 1
ATOM 738 N N . ALA A 1 99 ? 6.719 25.625 4.742 1 98.44 99 ALA A N 1
ATOM 739 C CA . ALA A 1 99 ? 7.164 25.156 3.426 1 98.44 99 ALA A CA 1
ATOM 740 C C . ALA A 1 99 ? 7.023 26.266 2.385 1 98.44 99 ALA A C 1
ATOM 742 O O . ALA A 1 99 ? 7.426 26.094 1.232 1 98.44 99 ALA A O 1
ATOM 743 N N . GLY A 1 100 ? 6.355 27.344 2.738 1 98.38 100 GLY A N 1
ATOM 744 C CA . GLY A 1 100 ? 6.207 28.469 1.841 1 98.38 100 GLY A CA 1
ATOM 745 C C . GLY A 1 100 ? 4.996 28.359 0.933 1 98.38 100 GLY A C 1
ATOM 746 O O . GLY 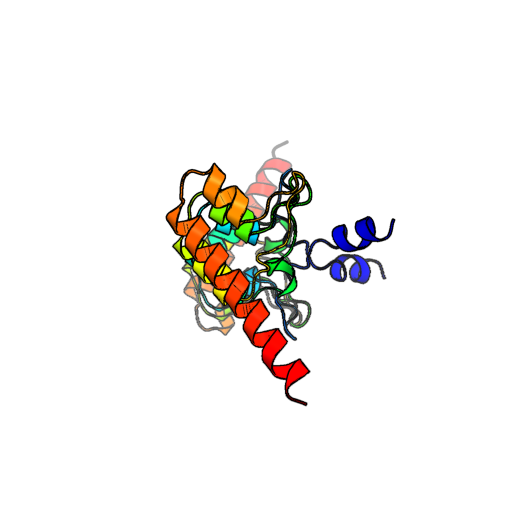A 1 100 ? 5.035 28.797 -0.219 1 98.38 100 GLY A O 1
ATOM 747 N N . ASP A 1 101 ? 4.016 27.688 1.308 1 98.5 101 ASP A N 1
ATOM 748 C CA . ASP A 1 101 ? 2.758 27.594 0.575 1 98.5 101 ASP A CA 1
ATOM 749 C C . ASP A 1 101 ? 1.601 28.156 1.39 1 98.5 101 ASP A C 1
ATOM 751 O O . ASP A 1 101 ? 0.755 27.422 1.89 1 98.5 101 ASP A O 1
ATOM 755 N N . PRO A 1 102 ? 1.522 29.484 1.435 1 98 102 PRO A N 1
ATOM 756 C CA . PRO A 1 102 ? 0.48 30.109 2.244 1 98 102 PRO A CA 1
ATOM 757 C C . PRO A 1 102 ? -0.929 29.781 1.755 1 98 102 PRO A C 1
ATOM 759 O O . PRO A 1 102 ? -1.874 29.766 2.547 1 98 102 PRO A O 1
ATOM 762 N N . GLU A 1 103 ? -1.052 29.5 0.486 1 98.44 103 GLU A N 1
ATOM 763 C CA . GLU A 1 103 ? -2.365 29.125 -0.032 1 98.44 103 GLU A CA 1
ATOM 764 C C . GLU A 1 103 ? -2.818 27.781 0.529 1 98.44 103 GLU A C 1
ATOM 766 O O . GLU A 1 103 ? -3.979 27.625 0.914 1 98.44 103 GLU A O 1
ATOM 771 N N . LEU A 1 104 ? -1.888 26.844 0.513 1 98.75 104 LEU A N 1
ATOM 772 C CA . LEU A 1 104 ? -2.215 25.562 1.12 1 98.75 104 LEU A CA 1
ATOM 773 C C . LEU A 1 104 ? -2.504 25.719 2.609 1 98.75 104 LEU A C 1
ATOM 775 O O . LEU A 1 104 ? -3.436 25.109 3.133 1 98.75 104 LEU A O 1
ATOM 779 N N . ALA A 1 105 ? -1.704 26.531 3.318 1 98.56 105 ALA A N 1
ATOM 780 C CA . ALA A 1 105 ? -1.941 26.781 4.734 1 98.56 105 ALA A CA 1
ATOM 781 C C . ALA A 1 105 ? -3.336 27.359 4.961 1 98.56 105 ALA A C 1
ATOM 783 O O . ALA A 1 105 ? -4.051 26.938 5.871 1 98.56 105 ALA A O 1
ATOM 784 N N . ALA A 1 106 ? -3.721 28.312 4.125 1 98.12 106 ALA A N 1
ATOM 785 C CA . ALA A 1 106 ? -5.043 28.922 4.223 1 98.12 106 ALA A CA 1
ATOM 786 C C . ALA A 1 106 ? -6.145 27.891 3.984 1 98.12 106 ALA A C 1
ATOM 788 O O . ALA A 1 106 ? -7.168 27.906 4.668 1 98.12 106 ALA A O 1
ATOM 789 N N . TYR A 1 107 ? -5.977 27.109 3.035 1 97.75 107 TYR A N 1
ATOM 790 C CA . TYR A 1 107 ? -6.918 26.031 2.754 1 97.75 107 TYR A CA 1
ATOM 791 C C . TYR A 1 107 ? -7.105 25.141 3.975 1 97.75 107 TYR A C 1
ATOM 793 O O . TYR A 1 107 ? -8.234 24.875 4.387 1 97.75 107 TYR A O 1
ATOM 801 N N . LEU A 1 108 ? -5.984 24.594 4.547 1 98.12 108 LEU A N 1
ATOM 802 C CA . LEU A 1 108 ? -6.055 23.719 5.707 1 98.12 108 LEU A CA 1
ATOM 803 C C . LEU A 1 108 ? -6.738 24.406 6.879 1 98.12 108 LEU A C 1
ATOM 805 O O . LEU A 1 108 ? -7.512 23.797 7.609 1 98.12 108 LEU A O 1
ATOM 809 N N . GLU A 1 109 ? -6.473 25.672 7.078 1 96.12 109 GLU A N 1
ATOM 810 C CA . GLU A 1 109 ? -7.121 26.469 8.117 1 96.12 109 GLU A CA 1
ATOM 811 C C . GLU A 1 109 ? -8.633 26.531 7.895 1 96.12 109 GLU A C 1
ATOM 813 O O . GLU A 1 109 ? -9.406 26.391 8.844 1 96.12 109 GLU A O 1
ATOM 818 N N . SER A 1 110 ? -9.055 26.75 6.672 1 95.69 110 SER A N 1
ATOM 819 C CA . SER A 1 110 ? -10.477 26.875 6.348 1 95.69 110 SER A CA 1
ATOM 820 C C . SER A 1 110 ? -11.211 25.562 6.621 1 95.69 110 SER A C 1
ATOM 822 O O . SER A 1 110 ? -12.359 25.578 7.066 1 95.69 110 SER A O 1
ATOM 824 N N . ARG A 1 111 ? -10.602 24.469 6.379 1 95.06 111 ARG A N 1
ATOM 825 C CA . ARG A 1 111 ? -11.211 23.172 6.602 1 95.06 111 ARG A CA 1
ATOM 826 C C . ARG A 1 111 ? -11.297 22.844 8.086 1 95.06 111 ARG A C 1
ATOM 828 O O . ARG A 1 111 ? -12.18 22.109 8.523 1 95.06 111 ARG A O 1
ATOM 835 N N . GLN A 1 112 ? -10.312 23.297 8.844 1 90.12 112 GLN A N 1
ATOM 836 C CA . GLN A 1 112 ? -10.32 23.109 10.289 1 90.12 112 GLN A CA 1
ATOM 837 C C . GLN A 1 112 ? -11.5 23.828 10.938 1 90.12 112 GLN A C 1
ATOM 839 O O . GLN A 1 112 ? -12.125 23.312 11.859 1 90.12 112 GLN A O 1
ATOM 844 N N . ASN A 1 113 ? -11.812 24.953 10.539 1 81.56 113 ASN A N 1
ATOM 845 C CA . ASN A 1 113 ? -12.891 25.781 11.078 1 81.56 113 ASN A CA 1
ATOM 846 C C . ASN A 1 113 ? -14.258 25.234 10.695 1 81.56 113 ASN A C 1
ATOM 848 O O . ASN A 1 113 ? -15.219 25.359 11.453 1 81.56 113 ASN A O 1
ATOM 852 N N . TYR A 1 114 ? -14.375 24.609 9.539 1 74 114 TYR A N 1
ATOM 853 C CA . TYR A 1 114 ? -15.641 24.016 9.109 1 74 114 TYR A CA 1
ATOM 854 C C . TYR A 1 114 ? -15.984 22.797 9.945 1 74 114 TYR A C 1
ATOM 856 O O . TYR A 1 114 ? -17.141 22.578 10.289 1 74 114 TYR A O 1
ATOM 864 N N . LYS A 1 115 ? -15.117 22.016 10.25 1 68.38 115 LYS A N 1
ATOM 865 C CA . LYS A 1 115 ? -15.352 20.812 11.055 1 68.38 115 LYS A CA 1
ATOM 866 C C . LYS A 1 115 ? -15.781 21.172 12.469 1 68.38 115 LYS A C 1
ATOM 868 O O . LYS A 1 115 ? -16.609 20.484 13.07 1 68.38 115 LYS A O 1
ATOM 873 N N . VAL A 1 116 ? -15.281 22.281 13.008 1 57.88 116 VAL A N 1
ATOM 874 C CA . VAL A 1 116 ? -15.617 22.75 14.352 1 57.88 116 VAL A CA 1
ATOM 875 C C . VAL A 1 116 ? -17.031 23.312 14.367 1 57.88 116 VAL A C 1
ATOM 877 O O . VAL A 1 116 ? -17.797 23.094 15.312 1 57.88 116 VAL A O 1
ATOM 880 N N . ILE A 1 117 ? -17.375 23.938 13.25 1 54.41 117 ILE A N 1
ATOM 881 C CA . ILE A 1 117 ? -18.703 24.547 13.203 1 54.41 117 ILE A CA 1
ATOM 882 C C . ILE A 1 117 ? -19.75 23.453 13.008 1 54.41 117 ILE A C 1
ATOM 884 O O . ILE A 1 117 ? -20.812 23.484 13.633 1 54.41 117 ILE A O 1
ATOM 888 N N . GLY A 1 118 ? -19.391 22.5 12.195 1 50.38 118 GLY A N 1
ATOM 889 C CA . GLY A 1 118 ? -20.375 21.438 12.039 1 50.38 118 GLY A CA 1
ATOM 890 C C . GLY A 1 118 ? -20.641 20.672 13.328 1 50.38 118 GLY A C 1
ATOM 891 O O . GLY A 1 118 ? -21.703 20.094 13.508 1 50.38 118 GLY A O 1
ATOM 892 N N . HIS A 1 119 ? -19.609 20.422 14.016 1 50.34 119 HIS A N 1
ATOM 893 C CA . HIS A 1 119 ? -19.828 19.719 15.273 1 50.34 119 HIS A CA 1
ATOM 894 C C . HIS A 1 119 ? -20.531 20.609 16.281 1 50.34 119 HIS A C 1
ATOM 896 O O . HIS A 1 119 ? -21.297 20.125 17.125 1 50.34 119 HIS A O 1
ATOM 902 N N . GLU A 1 120 ? -20.266 21.859 16.297 1 46.41 120 GLU A N 1
ATOM 903 C CA . GLU A 1 120 ? -20.906 22.703 17.312 1 46.41 120 GLU A CA 1
ATOM 904 C C . GLU A 1 120 ? -22.391 22.891 17.016 1 46.41 120 GLU A C 1
ATOM 906 O O . GLU A 1 120 ? -23.188 23.047 17.938 1 46.41 120 GLU A O 1
ATOM 911 N N . ASP A 1 121 ? -22.797 22.922 15.836 1 45.88 121 ASP A N 1
ATOM 912 C CA . ASP A 1 121 ? -24.203 23.266 15.641 1 45.88 121 ASP A CA 1
ATOM 913 C C . ASP A 1 121 ? -25.109 22.125 16.047 1 45.88 121 ASP A C 1
ATOM 915 O O . ASP A 1 121 ? -26.312 22.328 16.281 1 45.88 121 ASP A O 1
ATOM 919 N N . LEU A 1 122 ? -24.625 20.875 16.078 1 45.09 122 LEU A N 1
ATOM 920 C CA . LEU A 1 122 ? -25.625 19.875 16.438 1 45.09 122 LEU A CA 1
ATOM 921 C C . LEU A 1 122 ? -25.797 19.797 17.953 1 45.09 122 LEU A C 1
ATOM 923 O O . LEU A 1 122 ? -26.75 19.203 18.453 1 45.09 122 LEU A O 1
ATOM 927 N N . GLU A 1 123 ? -24.781 20.172 18.656 1 45.56 123 GLU A N 1
ATOM 928 C CA . GLU A 1 123 ? -24.922 19.953 20.094 1 45.56 123 GLU A CA 1
ATOM 929 C C . GLU A 1 123 ? -25.75 21.062 20.734 1 45.56 123 GLU A C 1
ATOM 931 O O . GLU A 1 123 ? -26.219 20.922 21.875 1 45.56 123 GLU A O 1
ATOM 936 N N . THR A 1 124 ? -25.641 22.312 20.266 1 45.91 124 THR A N 1
ATOM 937 C CA . THR A 1 124 ? -26.359 23.344 21.031 1 45.91 124 THR A CA 1
ATOM 938 C C . THR A 1 124 ? -27.844 23.344 20.688 1 45.91 124 THR A C 1
ATOM 940 O O . THR A 1 124 ? -28.641 24 21.359 1 45.91 124 THR A O 1
ATOM 943 N N . ALA A 1 125 ? -28.219 22.938 19.5 1 39.84 125 ALA A N 1
ATOM 944 C CA . ALA A 1 125 ? -29.609 23.203 19.188 1 39.84 125 ALA A CA 1
ATOM 945 C C . ALA A 1 125 ? -30.516 22.125 19.781 1 39.84 125 ALA A C 1
ATOM 947 O O . ALA A 1 125 ? -31.734 22.141 19.562 1 39.84 125 ALA A O 1
ATOM 948 N N . VAL A 1 126 ? -29.984 21.297 20.766 1 31.55 126 VAL A N 1
ATOM 949 C CA . VAL A 1 126 ? -31.031 20.578 21.453 1 31.55 126 VAL A CA 1
ATOM 950 C C . VAL A 1 126 ? -31.5 21.391 22.672 1 31.55 126 VAL A C 1
ATOM 952 O O . VAL A 1 126 ? -30.688 22.062 23.312 1 31.55 126 VAL A O 1
ATOM 955 N N . MET B 1 1 ? 4.902 1.718 27.984 1 21.98 1 MET B N 1
ATOM 956 C CA . MET B 1 1 ? 4.891 0.272 27.781 1 21.98 1 MET B CA 1
ATOM 957 C C . MET B 1 1 ? 3.855 -0.122 26.734 1 21.98 1 MET B C 1
ATOM 959 O O . MET B 1 1 ? 3.998 -1.149 26.078 1 21.98 1 MET B O 1
ATOM 963 N N . LYS B 1 2 ? 2.723 0.572 26.891 1 24.09 2 LYS B N 1
ATOM 964 C CA . LYS B 1 2 ? 1.488 0.262 26.172 1 24.09 2 LYS B CA 1
ATOM 965 C C . LYS B 1 2 ? 1.62 0.58 24.688 1 24.09 2 LYS B C 1
ATOM 967 O O . LYS B 1 2 ? 1.018 -0.093 23.844 1 24.09 2 LYS B O 1
ATOM 972 N N . LEU B 1 3 ? 2.256 1.766 24.453 1 26.66 3 LEU B N 1
ATOM 973 C CA . LEU B 1 3 ? 2.438 2.406 23.156 1 26.66 3 LEU B CA 1
ATOM 974 C C . LEU B 1 3 ? 3.303 1.546 22.234 1 26.66 3 LEU B C 1
ATOM 976 O O . LEU B 1 3 ? 3.092 1.519 21.031 1 26.66 3 LEU B O 1
ATOM 980 N N . MET B 1 4 ? 4.238 0.858 22.875 1 29.91 4 MET B N 1
ATOM 981 C CA . MET B 1 4 ? 5.238 -0.024 22.281 1 29.91 4 MET B CA 1
ATOM 982 C C . MET B 1 4 ? 4.574 -1.215 21.594 1 29.91 4 MET B C 1
ATOM 984 O O . MET B 1 4 ? 5.102 -1.746 20.625 1 29.91 4 MET B O 1
ATOM 988 N N . GLU B 1 5 ? 3.688 -1.784 22.312 1 32.84 5 GLU B N 1
ATOM 989 C CA . GLU B 1 5 ? 3.057 -3.047 21.953 1 32.84 5 GLU B CA 1
ATOM 990 C C . GLU B 1 5 ? 2.248 -2.908 20.656 1 32.84 5 GLU B C 1
ATOM 992 O O . GLU B 1 5 ? 2.174 -3.844 19.859 1 32.84 5 GLU B O 1
ATOM 997 N N . SER B 1 6 ? 1.541 -1.804 20.641 1 35.66 6 SER B N 1
ATOM 998 C CA . SER B 1 6 ? 0.665 -1.565 19.5 1 35.66 6 SER B CA 1
ATOM 999 C C . SER B 1 6 ? 1.469 -1.366 18.219 1 35.66 6 SER B C 1
ATOM 1001 O O . SER B 1 6 ? 0.953 -1.569 17.125 1 35.66 6 SER B O 1
ATOM 1003 N N . TYR B 1 7 ? 2.561 -0.556 18.391 1 34.78 7 TYR B N 1
ATOM 1004 C CA . TYR B 1 7 ? 3.502 -0.311 17.312 1 34.78 7 TYR B CA 1
ATOM 1005 C C . TYR B 1 7 ? 4.133 -1.612 16.828 1 34.78 7 TYR B C 1
ATOM 1007 O O . TYR B 1 7 ? 4.617 -1.695 15.703 1 34.78 7 TYR B O 1
ATOM 1015 N N . LYS B 1 8 ? 4.508 -2.363 17.719 1 35.19 8 LYS B N 1
ATOM 1016 C CA . LYS B 1 8 ? 5.188 -3.605 17.359 1 35.19 8 LYS B CA 1
ATOM 1017 C C . LYS B 1 8 ? 4.363 -4.418 16.375 1 35.19 8 LYS B C 1
ATOM 1019 O O . LYS B 1 8 ? 4.77 -5.508 15.961 1 35.19 8 LYS B O 1
ATOM 1024 N N . ASN B 1 9 ? 3.076 -4.352 16.625 1 36.34 9 ASN B N 1
ATOM 1025 C CA . ASN B 1 9 ? 2.254 -5.055 15.648 1 36.34 9 ASN B CA 1
ATOM 1026 C C . ASN B 1 9 ? 2.342 -4.402 14.273 1 36.34 9 ASN B C 1
ATOM 1028 O O . ASN B 1 9 ? 2.053 -3.215 14.125 1 36.34 9 ASN B O 1
ATOM 1032 N N . GLY B 1 10 ? 3.381 -4.453 13.703 1 36.5 10 GLY B N 1
ATOM 1033 C CA . GLY B 1 10 ? 3.514 -3.979 12.336 1 36.5 10 GLY B CA 1
ATOM 1034 C C . GLY B 1 10 ? 2.18 -3.707 11.664 1 36.5 10 GLY B C 1
ATOM 1035 O O . GLY B 1 10 ? 1.231 -4.477 11.828 1 36.5 10 GLY B O 1
ATOM 1036 N N . GLY B 1 11 ? 1.632 -2.52 11.805 1 40.56 11 GLY B N 1
ATOM 1037 C CA . GLY B 1 11 ? 0.387 -2.244 11.102 1 40.56 11 GLY B CA 1
ATOM 1038 C C . GLY B 1 11 ? 0.093 -3.238 9.992 1 40.56 11 GLY B C 1
ATOM 1039 O O . GLY B 1 11 ? 0.94 -3.482 9.133 1 40.56 11 GLY B O 1
ATOM 1040 N N . SER B 1 12 ? -0.651 -4.254 10.367 1 44.53 12 SER B N 1
ATOM 1041 C CA . SER B 1 12 ? -1.095 -5.281 9.43 1 44.53 12 SER B CA 1
ATOM 1042 C C . SER B 1 12 ? -1.497 -4.676 8.094 1 44.53 12 SER B C 1
ATOM 1044 O O . SER B 1 12 ? -2.26 -3.709 8.047 1 44.53 12 SER B O 1
ATOM 1046 N N . LEU B 1 13 ? -0.46 -4.395 7.273 1 50.28 13 LEU B N 1
ATOM 1047 C CA . LEU B 1 13 ? -0.901 -4.078 5.922 1 50.28 13 LEU B CA 1
ATOM 1048 C C . LEU B 1 13 ? -2.145 -4.879 5.551 1 50.28 13 LEU B C 1
ATOM 1050 O O . LEU B 1 13 ? -2.42 -5.094 4.367 1 50.28 13 LEU B O 1
ATOM 1054 N N . LEU B 1 14 ? -2.717 -5.434 6.648 1 54.56 14 LEU B N 1
ATOM 1055 C CA . LEU B 1 14 ? -3.947 -6.137 6.305 1 54.56 14 LEU B CA 1
ATOM 1056 C C . LEU B 1 14 ? -5.066 -5.152 5.988 1 54.56 14 LEU B C 1
ATOM 1058 O O . LEU B 1 14 ? -5.199 -4.121 6.652 1 54.56 14 LEU B O 1
ATOM 1062 N N . ILE B 1 15 ? -5.441 -5.168 4.68 1 52.38 15 ILE B N 1
ATOM 1063 C CA . ILE B 1 15 ? -6.598 -4.387 4.254 1 52.38 15 ILE B CA 1
ATOM 1064 C C . ILE B 1 15 ? -7.715 -4.508 5.285 1 52.38 15 ILE B C 1
ATOM 1066 O O . ILE B 1 15 ? -7.773 -5.488 6.035 1 52.38 15 ILE B O 1
ATOM 1070 N N . GLN B 1 16 ? -8.352 -3.266 5.398 1 49.53 16 GLN B N 1
ATOM 1071 C CA . GLN B 1 16 ? -9.602 -3.211 6.145 1 49.53 16 GLN B CA 1
ATOM 1072 C C . GLN B 1 16 ? -10.648 -4.129 5.523 1 49.53 16 GLN B C 1
ATOM 1074 O O . GLN B 1 16 ? -10.742 -4.238 4.297 1 49.53 16 GLN B O 1
ATOM 1079 N N . GLY B 1 17 ? -11.062 -5.051 6.215 1 50.03 17 GLY B N 1
ATOM 1080 C CA . GLY B 1 17 ? -12.211 -5.844 5.805 1 50.03 17 GLY B CA 1
ATOM 1081 C C . GLY B 1 17 ? -12.086 -7.309 6.188 1 50.03 17 GLY B C 1
ATOM 1082 O O . GLY B 1 17 ? -11.164 -7.691 6.914 1 50.03 17 GLY B O 1
ATOM 1083 N N . PRO B 1 18 ? -13.156 -7.809 5.922 1 52.16 18 PRO B N 1
ATOM 1084 C CA . PRO B 1 18 ? -13.242 -9.227 6.262 1 52.16 18 PRO B CA 1
ATOM 1085 C C . PRO B 1 18 ? -12.203 -10.078 5.535 1 52.16 18 PRO B C 1
ATOM 1087 O O . PRO B 1 18 ? -11.914 -11.203 5.945 1 52.16 18 PRO B O 1
ATOM 1090 N N . ASP B 1 19 ? -11.742 -9.25 4.566 1 57.22 19 ASP B N 1
ATOM 1091 C CA . ASP B 1 19 ? -10.734 -10 3.812 1 57.22 19 ASP B CA 1
ATOM 1092 C C . ASP B 1 19 ? -9.352 -9.852 4.445 1 57.22 19 ASP B C 1
ATOM 1094 O O . ASP B 1 19 ? -9.008 -8.789 4.957 1 57.22 19 ASP B O 1
ATOM 1098 N N . HIS B 1 20 ? -8.914 -10.859 4.941 1 64.5 20 HIS B N 1
ATOM 1099 C CA . HIS B 1 20 ? -7.586 -10.922 5.543 1 64.5 20 HIS B CA 1
ATOM 1100 C C . HIS B 1 20 ? -6.5 -10.875 4.477 1 64.5 20 HIS B C 1
ATOM 1102 O O . HIS B 1 20 ? -5.527 -11.633 4.547 1 64.5 20 HIS B O 1
ATOM 1108 N N . CYS B 1 21 ? -6.855 -10 3.49 1 78.12 21 CYS B N 1
ATOM 1109 C CA . CYS B 1 21 ? -5.914 -9.82 2.391 1 78.12 21 CYS B CA 1
ATOM 1110 C C . CYS B 1 21 ? -5.109 -8.539 2.566 1 78.12 21 CYS B C 1
ATOM 1112 O O . CYS B 1 21 ? -5.551 -7.609 3.25 1 78.12 21 CYS B O 1
ATOM 1114 N N . SER B 1 22 ? -3.943 -8.586 2.1 1 84.44 22 SER B N 1
ATOM 1115 C CA . SER B 1 22 ? -3.092 -7.398 2.146 1 84.44 22 SER B CA 1
ATOM 1116 C C . SER B 1 22 ? -3.354 -6.484 0.956 1 84.44 22 SER B C 1
ATOM 1118 O O . SER B 1 22 ? -4.016 -6.879 -0.005 1 84.44 22 SER B O 1
ATOM 1120 N N . LEU B 1 23 ? -2.869 -5.262 1.062 1 87.56 23 LEU B N 1
ATOM 1121 C CA . LEU B 1 23 ? -2.949 -4.328 -0.054 1 87.56 23 LEU B CA 1
ATOM 1122 C C . LEU B 1 23 ? -2.295 -4.914 -1.301 1 87.56 23 LEU B C 1
ATOM 1124 O O . LEU B 1 23 ? -2.77 -4.699 -2.418 1 87.56 23 LEU B O 1
ATOM 1128 N N . LEU B 1 24 ? -1.234 -5.688 -1.057 1 92.06 24 LEU B N 1
ATOM 1129 C CA . LEU B 1 24 ? -0.546 -6.305 -2.184 1 92.06 24 LEU B CA 1
ATOM 1130 C C . LEU B 1 24 ? -1.415 -7.379 -2.828 1 92.06 24 LEU B C 1
ATOM 1132 O O . LEU B 1 24 ? -1.51 -7.453 -4.055 1 92.06 24 LEU B O 1
ATOM 1136 N N . HIS B 1 25 ? -2.025 -8.203 -2.016 1 93.12 25 HIS B N 1
ATOM 1137 C CA . HIS B 1 25 ? -2.943 -9.195 -2.557 1 93.12 25 HIS B CA 1
ATOM 1138 C C . HIS B 1 25 ? -3.998 -8.547 -3.449 1 93.12 25 HIS B C 1
ATOM 1140 O O . HIS B 1 25 ? -4.246 -9.016 -4.562 1 93.12 25 HIS B O 1
ATOM 1146 N N . TYR B 1 26 ? -4.621 -7.496 -2.918 1 91.38 26 TYR B N 1
ATOM 1147 C CA . TYR B 1 26 ? -5.707 -6.84 -3.635 1 91.38 26 TYR B CA 1
ATOM 1148 C C . TYR B 1 26 ? -5.203 -6.207 -4.93 1 91.38 26 TYR B C 1
ATOM 1150 O O . TYR B 1 26 ? -5.855 -6.312 -5.973 1 91.38 26 TYR B O 1
ATOM 1158 N N . ALA B 1 27 ? -4.09 -5.516 -4.875 1 94.38 27 ALA B N 1
ATOM 1159 C CA . ALA B 1 27 ? -3.51 -4.906 -6.07 1 94.38 27 ALA B CA 1
ATOM 1160 C C . ALA B 1 27 ? -3.199 -5.965 -7.125 1 94.38 27 ALA B C 1
ATOM 1162 O O . ALA B 1 27 ? -3.438 -5.75 -8.32 1 94.38 27 ALA B O 1
ATOM 1163 N N . ALA B 1 28 ? -2.701 -7.082 -6.711 1 96.75 28 ALA B N 1
ATOM 1164 C CA . ALA B 1 28 ? -2.385 -8.18 -7.629 1 96.75 28 ALA B CA 1
ATOM 1165 C C . ALA B 1 28 ? -3.65 -8.742 -8.266 1 96.75 28 ALA B C 1
ATOM 1167 O O . ALA B 1 28 ? -3.693 -8.969 -9.477 1 96.75 28 ALA B O 1
ATOM 1168 N N . LYS B 1 29 ? -4.637 -8.945 -7.492 1 96.5 29 LYS B N 1
ATOM 1169 C CA . LYS B 1 29 ? -5.91 -9.484 -7.961 1 96.5 29 LYS B CA 1
ATOM 1170 C C . LYS B 1 29 ? -6.551 -8.562 -8.992 1 96.5 29 LYS B C 1
ATOM 1172 O O . LYS B 1 29 ? -7.098 -9.023 -10 1 96.5 29 LYS B O 1
ATOM 1177 N N . THR B 1 30 ? -6.387 -7.297 -8.734 1 96.94 30 THR B N 1
ATOM 1178 C CA . THR B 1 30 ? -7.062 -6.336 -9.594 1 96.94 30 THR B CA 1
ATOM 1179 C C . THR B 1 30 ? -6.156 -5.91 -10.742 1 96.94 30 THR B C 1
ATOM 1181 O O . THR B 1 30 ? -6.543 -5.078 -11.57 1 96.94 30 THR B O 1
ATOM 1184 N N . GLY B 1 31 ? -4.996 -6.363 -10.789 1 98.12 31 GLY B N 1
ATOM 1185 C CA . GLY B 1 31 ? -4.09 -6.129 -11.898 1 98.12 31 GLY B CA 1
ATOM 1186 C C . GLY B 1 31 ? -3.488 -4.738 -11.898 1 98.12 31 GLY B C 1
ATOM 1187 O O . GLY B 1 31 ? -3.15 -4.203 -12.953 1 98.12 31 GLY B O 1
ATOM 1188 N N . ASN B 1 32 ? -3.355 -4.094 -10.773 1 97.25 32 ASN B N 1
ATOM 1189 C CA . ASN B 1 32 ? -2.775 -2.76 -10.695 1 97.25 32 ASN B CA 1
ATOM 1190 C C . ASN B 1 32 ? -1.254 -2.812 -10.586 1 97.25 32 ASN B C 1
ATOM 1192 O O . ASN B 1 32 ? -0.706 -2.75 -9.484 1 97.25 32 ASN B O 1
ATOM 1196 N N . GLY B 1 33 ? -0.622 -2.779 -11.742 1 98.19 33 GLY B N 1
ATOM 1197 C CA . GLY B 1 33 ? 0.822 -2.941 -11.797 1 98.19 33 GLY B CA 1
ATOM 1198 C C . GLY B 1 33 ? 1.577 -1.836 -11.086 1 98.19 33 GLY B C 1
ATOM 1199 O O . GLY B 1 33 ? 2.598 -2.09 -10.445 1 98.19 33 GLY B O 1
ATOM 1200 N N . GLU B 1 34 ? 1.068 -0.65 -11.203 1 97.38 34 GLU B N 1
ATOM 1201 C CA . GLU B 1 34 ? 1.731 0.486 -10.57 1 97.38 34 GLU B CA 1
ATOM 1202 C C . GLU B 1 34 ? 1.718 0.356 -9.055 1 97.38 34 GLU B C 1
ATOM 1204 O O . GLU B 1 34 ? 2.723 0.628 -8.391 1 97.38 34 GLU B O 1
ATOM 1209 N N . ILE B 1 35 ? 0.625 -0.077 -8.523 1 95.69 35 ILE B N 1
ATOM 1210 C CA . ILE B 1 35 ? 0.499 -0.236 -7.082 1 95.69 35 ILE B CA 1
ATOM 1211 C C . ILE B 1 35 ? 1.362 -1.405 -6.613 1 95.69 35 ILE B C 1
ATOM 1213 O O . ILE B 1 35 ? 2.057 -1.305 -5.598 1 95.69 35 ILE B O 1
ATOM 1217 N N . VAL B 1 36 ? 1.303 -2.494 -7.34 1 96.25 36 VAL B N 1
ATOM 1218 C CA . VAL B 1 36 ? 2.117 -3.656 -7.004 1 96.25 36 VAL B CA 1
ATOM 1219 C C . VAL B 1 36 ? 3.592 -3.262 -6.965 1 96.25 36 VAL B C 1
ATOM 1221 O O . VAL B 1 36 ? 4.289 -3.541 -5.988 1 96.25 36 VAL B O 1
ATOM 1224 N N . LYS B 1 37 ? 4.047 -2.561 -7.98 1 96.94 37 LYS B N 1
ATOM 1225 C CA . LYS B 1 37 ? 5.445 -2.141 -8.039 1 96.94 37 LYS B CA 1
ATOM 1226 C C . LYS B 1 37 ? 5.797 -1.233 -6.863 1 96.94 37 LYS B C 1
ATOM 1228 O O . LYS B 1 37 ? 6.859 -1.376 -6.258 1 96.94 37 LYS B O 1
ATOM 1233 N N . TYR B 1 38 ? 4.977 -0.303 -6.512 1 93.06 38 TYR B N 1
ATOM 1234 C CA . TYR B 1 38 ? 5.188 0.619 -5.402 1 93.06 38 TYR B CA 1
ATOM 1235 C C . TYR B 1 38 ? 5.359 -0.136 -4.09 1 93.06 38 TYR B C 1
ATOM 1237 O O . TYR B 1 38 ? 6.273 0.15 -3.316 1 93.06 38 TYR B O 1
ATOM 1245 N N . ILE B 1 39 ? 4.449 -1.1 -3.828 1 90.44 39 ILE B N 1
ATOM 1246 C CA . ILE B 1 39 ? 4.492 -1.858 -2.584 1 90.44 39 ILE B CA 1
ATOM 1247 C C . ILE B 1 39 ? 5.758 -2.713 -2.545 1 90.44 39 ILE B C 1
ATOM 1249 O O . ILE B 1 39 ? 6.43 -2.795 -1.514 1 90.44 39 ILE B O 1
ATOM 1253 N N . LEU B 1 40 ? 6.117 -3.312 -3.645 1 92.12 40 LEU B N 1
ATOM 1254 C CA . LEU B 1 40 ? 7.312 -4.148 -3.701 1 92.12 40 LEU B CA 1
ATOM 1255 C C . LEU B 1 40 ? 8.57 -3.314 -3.463 1 92.12 40 LEU B C 1
ATOM 1257 O O . LEU B 1 40 ? 9.516 -3.783 -2.83 1 92.12 40 LEU B O 1
ATOM 1261 N N . ASP B 1 41 ? 8.57 -2.088 -3.926 1 91.69 41 ASP B N 1
ATOM 1262 C CA . ASP B 1 41 ? 9.742 -1.224 -3.836 1 91.69 41 ASP B CA 1
ATOM 1263 C C . ASP B 1 41 ? 9.891 -0.65 -2.43 1 91.69 41 ASP B C 1
ATOM 1265 O O . ASP B 1 41 ? 11.016 -0.42 -1.966 1 91.69 41 ASP B O 1
ATOM 1269 N N . HIS B 1 42 ? 8.805 -0.444 -1.78 1 86.25 42 HIS B N 1
ATOM 1270 C CA . HIS B 1 42 ? 8.906 0.38 -0.581 1 86.25 42 HIS B CA 1
ATOM 1271 C C . HIS B 1 42 ? 8.352 -0.348 0.637 1 86.25 42 HIS B C 1
ATOM 1273 O O . HIS B 1 42 ? 8.602 0.054 1.775 1 86.25 42 HIS B O 1
ATOM 1279 N N . GLY B 1 43 ? 7.523 -1.328 0.336 1 83.69 43 GLY B N 1
ATOM 1280 C CA . GLY B 1 43 ? 6.91 -2.057 1.435 1 83.69 43 GLY B CA 1
ATOM 1281 C C . GLY B 1 43 ? 7.801 -3.145 2.002 1 83.69 43 GLY B C 1
ATOM 1282 O O . GLY B 1 43 ? 8.938 -3.32 1.553 1 83.69 43 GLY B O 1
ATOM 1283 N N . PRO B 1 44 ? 7.336 -3.717 3.062 1 78.56 44 PRO B N 1
ATOM 1284 C CA . PRO B 1 44 ? 8.102 -4.828 3.641 1 78.56 44 PRO B CA 1
ATOM 1285 C C . PRO B 1 44 ? 8.227 -6.012 2.688 1 78.56 44 PRO B C 1
ATOM 1287 O O . PRO B 1 44 ? 7.273 -6.359 1.992 1 78.56 44 PRO B O 1
ATOM 1290 N N . SER B 1 45 ? 9.406 -6.668 2.73 1 83.5 45 SER B N 1
ATOM 1291 C CA . SER B 1 45 ? 9.68 -7.781 1.829 1 83.5 45 SER B CA 1
ATOM 1292 C C . SER B 1 45 ? 8.812 -8.992 2.164 1 83.5 45 SER B C 1
ATOM 1294 O O . SER B 1 45 ? 8.531 -9.82 1.297 1 83.5 45 SER B O 1
ATOM 1296 N N . GLU B 1 46 ? 8.312 -9.055 3.383 1 82.06 46 GLU B N 1
ATOM 1297 C CA . GLU B 1 46 ? 7.512 -10.188 3.836 1 82.06 46 GLU B CA 1
ATOM 1298 C C . GLU B 1 46 ? 6.172 -10.242 3.113 1 82.06 46 GLU B C 1
ATOM 1300 O O . GLU B 1 46 ? 5.539 -11.297 3.049 1 82.06 46 GLU B O 1
ATOM 1305 N N . LEU B 1 47 ? 5.785 -9.133 2.555 1 85.06 47 LEU B N 1
ATOM 1306 C CA . LEU B 1 47 ? 4.488 -9.062 1.89 1 85.06 47 LEU B CA 1
ATOM 1307 C C . LEU B 1 47 ? 4.488 -9.891 0.607 1 85.06 47 LEU B C 1
ATOM 1309 O O . LEU B 1 47 ? 3.441 -10.391 0.189 1 85.06 47 LEU B O 1
ATOM 1313 N N . LEU B 1 48 ? 5.617 -10.039 0.023 1 91.19 48 LEU B N 1
ATOM 1314 C CA . LEU B 1 48 ? 5.723 -10.656 -1.294 1 91.19 48 LEU B CA 1
ATOM 1315 C C . LEU B 1 48 ? 5.133 -12.062 -1.282 1 91.19 48 LEU B C 1
ATOM 1317 O O . LEU B 1 48 ? 4.344 -12.422 -2.162 1 91.19 48 LEU B O 1
ATOM 1321 N N . ASP B 1 49 ? 5.469 -12.867 -0.213 1 92.44 49 ASP B N 1
ATOM 1322 C CA . ASP B 1 49 ? 5.023 -14.258 -0.177 1 92.44 49 ASP B CA 1
ATOM 1323 C C . ASP B 1 49 ? 4.031 -14.484 0.96 1 92.44 49 ASP B C 1
ATOM 1325 O O . ASP B 1 49 ? 3.803 -15.625 1.374 1 92.44 49 ASP B O 1
ATOM 1329 N N . MET B 1 50 ? 3.504 -13.406 1.433 1 87 50 MET B N 1
ATOM 1330 C CA . MET B 1 50 ? 2.49 -13.523 2.477 1 87 50 MET B CA 1
ATOM 1331 C C . MET B 1 50 ? 1.233 -14.203 1.938 1 87 50 MET B C 1
ATOM 1333 O O . MET B 1 50 ? 0.76 -13.867 0.85 1 87 50 MET B O 1
ATOM 1337 N N . ALA B 1 51 ? 0.75 -15.125 2.744 1 88.81 51 ALA B N 1
ATOM 1338 C CA . ALA B 1 51 ? -0.468 -15.828 2.348 1 88.81 51 ALA B CA 1
ATOM 1339 C C . ALA B 1 51 ? -1.707 -15.125 2.895 1 88.81 51 ALA B C 1
ATOM 1341 O O . ALA B 1 51 ? -1.709 -14.656 4.035 1 88.81 51 ALA B O 1
ATOM 1342 N N . ASP B 1 52 ? -2.703 -15 1.988 1 84.94 52 ASP B N 1
ATOM 1343 C CA . ASP B 1 52 ? -4.023 -14.617 2.477 1 84.94 52 ASP B CA 1
ATOM 1344 C C . ASP B 1 52 ? -4.539 -15.617 3.514 1 84.94 52 ASP B C 1
ATOM 1346 O O . ASP B 1 52 ? -4.59 -16.812 3.254 1 84.94 52 ASP B O 1
ATOM 1350 N N . SER B 1 53 ? -4.992 -15.133 4.645 1 81.56 53 SER B N 1
ATOM 1351 C CA . SER B 1 53 ? -5.32 -16.016 5.762 1 81.56 53 SER B CA 1
ATOM 1352 C C . SER B 1 53 ? -6.535 -16.891 5.438 1 81.56 53 SER B C 1
ATOM 1354 O O . SER B 1 53 ? -6.703 -17.969 6.016 1 81.56 53 SER B O 1
ATOM 1356 N N . GLU B 1 54 ? -7.387 -16.484 4.52 1 83.88 54 GLU B N 1
ATOM 1357 C CA . GLU B 1 54 ? -8.609 -17.219 4.211 1 83.88 54 GLU B CA 1
ATOM 1358 C C . GLU B 1 54 ? -8.367 -18.234 3.105 1 83.88 54 GLU B C 1
ATOM 1360 O O . GLU B 1 54 ? -8.883 -19.359 3.168 1 83.88 54 GLU B O 1
ATOM 1365 N N . THR B 1 55 ? -7.605 -17.859 2.172 1 91.44 55 THR B N 1
ATOM 1366 C CA . THR B 1 55 ? -7.527 -18.688 0.974 1 91.44 55 THR B CA 1
ATOM 1367 C C . THR B 1 55 ? -6.148 -19.344 0.855 1 91.44 55 THR B C 1
ATOM 1369 O O . THR B 1 55 ? -5.957 -20.266 0.059 1 91.44 55 THR B O 1
ATOM 1372 N N . GLY B 1 56 ? -5.152 -18.797 1.648 1 92.81 56 GLY B N 1
ATOM 1373 C CA . GLY B 1 56 ? -3.789 -19.297 1.538 1 92.81 56 GLY B CA 1
ATOM 1374 C C . GLY B 1 56 ? -3.078 -18.812 0.291 1 92.81 56 GLY B C 1
ATOM 1375 O O . GLY B 1 56 ? -1.939 -19.203 0.026 1 92.81 56 GLY B O 1
ATOM 1376 N N . GLU B 1 57 ? -3.76 -17.969 -0.481 1 95.75 57 GLU B N 1
ATOM 1377 C CA . GLU B 1 57 ? -3.189 -17.469 -1.731 1 95.75 57 GLU B CA 1
ATOM 1378 C C . GLU B 1 57 ? -2.18 -16.359 -1.478 1 95.75 57 GLU B C 1
ATOM 1380 O O . GLU B 1 57 ? -2.395 -15.5 -0.615 1 95.75 57 GLU B O 1
ATOM 1385 N N . THR B 1 58 ? -1.115 -16.406 -2.188 1 95.38 58 THR B N 1
ATOM 1386 C CA . THR B 1 58 ? -0.189 -15.281 -2.23 1 95.38 58 THR B CA 1
ATOM 1387 C C . THR B 1 58 ? -0.609 -14.273 -3.297 1 95.38 58 THR B C 1
ATOM 1389 O O . THR B 1 58 ? -1.559 -14.516 -4.047 1 95.38 58 THR B O 1
ATOM 1392 N N . ALA B 1 59 ? 0.188 -13.141 -3.281 1 95.88 59 ALA B N 1
ATOM 1393 C CA . ALA B 1 59 ? -0.082 -12.164 -4.328 1 95.88 59 ALA B CA 1
ATOM 1394 C C . ALA B 1 59 ? 0.09 -12.773 -5.715 1 95.88 59 ALA B C 1
ATOM 1396 O O . ALA B 1 59 ? -0.668 -12.461 -6.637 1 95.88 59 ALA B O 1
ATOM 1397 N N . LEU B 1 60 ? 1.017 -13.648 -5.91 1 98.62 60 LEU B N 1
ATOM 1398 C CA . LEU B 1 60 ? 1.243 -14.297 -7.199 1 98.62 60 LEU B CA 1
ATOM 1399 C C . LEU B 1 60 ? 0.072 -15.203 -7.566 1 98.62 60 LEU B C 1
ATOM 1401 O O . LEU B 1 60 ? -0.353 -15.234 -8.719 1 98.62 60 LEU B O 1
ATOM 1405 N N . HIS B 1 61 ? -0.409 -15.961 -6.551 1 98.69 61 HIS B N 1
ATOM 1406 C CA . HIS B 1 61 ? -1.617 -16.734 -6.809 1 98.69 61 HIS B CA 1
ATOM 1407 C C . HIS B 1 61 ? -2.74 -15.844 -7.336 1 98.69 61 HIS B C 1
ATOM 1409 O O . HIS B 1 61 ? -3.373 -16.172 -8.344 1 98.69 61 HIS B O 1
ATOM 1415 N N . LYS B 1 62 ? -2.975 -14.727 -6.602 1 97.69 62 LYS B N 1
ATOM 1416 C CA . LYS B 1 62 ? -4.062 -13.82 -6.965 1 97.69 62 LYS B CA 1
ATOM 1417 C C . LYS B 1 62 ? -3.893 -13.297 -8.391 1 97.69 62 LYS B C 1
ATOM 1419 O O . LYS B 1 62 ? -4.855 -13.242 -9.156 1 97.69 62 LYS B O 1
ATOM 1424 N N . ALA B 1 63 ? -2.742 -12.859 -8.734 1 98.75 63 ALA B N 1
ATOM 1425 C CA . ALA B 1 63 ? -2.467 -12.359 -10.078 1 98.75 63 ALA B CA 1
ATOM 1426 C C . ALA B 1 63 ? -2.684 -13.453 -11.125 1 98.75 63 ALA B C 1
ATOM 1428 O O . ALA B 1 63 ? -3.271 -13.203 -12.18 1 98.75 63 ALA B O 1
ATOM 1429 N N . ALA B 1 64 ? -2.227 -14.664 -10.891 1 98.81 64 ALA B N 1
ATOM 1430 C CA . ALA B 1 64 ? -2.328 -15.781 -11.828 1 98.81 64 ALA B CA 1
ATOM 1431 C C . ALA B 1 64 ? -3.785 -16.172 -12.062 1 98.81 64 ALA B C 1
ATOM 1433 O O . ALA B 1 64 ? -4.191 -16.422 -13.195 1 98.81 64 ALA B O 1
ATOM 1434 N N . CYS B 1 65 ? -4.543 -16.172 -10.984 1 98.5 65 CYS B N 1
ATOM 1435 C CA . CYS B 1 65 ? -5.957 -16.531 -11.062 1 98.5 65 CYS B CA 1
ATOM 1436 C C . CYS B 1 65 ? -6.707 -15.57 -11.984 1 98.5 65 CYS B C 1
ATOM 1438 O O . CYS B 1 65 ? -7.672 -15.961 -12.641 1 98.5 65 CYS B O 1
ATOM 1440 N N . GLN B 1 66 ? -6.238 -14.383 -12.008 1 98.56 66 GLN B N 1
ATOM 1441 C CA . GLN B 1 66 ? -6.918 -13.359 -12.797 1 98.56 66 GLN B CA 1
ATOM 1442 C C . GLN B 1 66 ? -6.23 -13.164 -14.148 1 98.56 66 GLN B C 1
ATOM 1444 O O . GLN B 1 66 ? -6.578 -12.25 -14.898 1 98.56 66 GLN B O 1
ATOM 1449 N N . ARG B 1 67 ? -5.25 -13.914 -14.398 1 98.75 67 ARG B N 1
ATOM 1450 C CA . ARG B 1 67 ? -4.516 -13.867 -15.656 1 98.75 67 ARG B CA 1
ATOM 1451 C C . ARG B 1 67 ? -3.875 -12.5 -15.867 1 98.75 67 ARG B C 1
ATOM 1453 O O . ARG B 1 67 ? -3.873 -11.969 -16.984 1 98.75 67 ARG B O 1
ATOM 1460 N N . ASN B 1 68 ? -3.449 -11.852 -14.828 1 98.62 68 ASN B N 1
ATOM 1461 C CA . ASN B 1 68 ? -2.713 -10.594 -14.898 1 98.62 68 ASN B CA 1
ATOM 1462 C C . ASN B 1 68 ? -1.229 -10.828 -15.164 1 98.62 68 ASN B C 1
ATOM 1464 O O . ASN B 1 68 ? -0.414 -10.781 -14.242 1 98.62 68 ASN B O 1
ATOM 1468 N N . ARG B 1 69 ? -0.879 -10.945 -16.359 1 98.56 69 ARG B N 1
ATOM 1469 C CA . ARG B 1 69 ? 0.449 -11.398 -16.75 1 98.56 69 ARG B CA 1
ATOM 1470 C C . ARG B 1 69 ? 1.519 -10.398 -16.344 1 98.56 69 ARG B C 1
ATOM 1472 O O . ARG B 1 69 ? 2.574 -10.781 -15.828 1 98.56 69 ARG B O 1
ATOM 1479 N N . ALA B 1 70 ? 1.245 -9.18 -16.609 1 98.56 70 ALA B N 1
ATOM 1480 C CA . ALA B 1 70 ? 2.221 -8.156 -16.25 1 98.56 70 ALA B CA 1
ATOM 1481 C C . ALA B 1 70 ? 2.486 -8.141 -14.75 1 98.56 70 ALA B C 1
ATOM 1483 O O . ALA B 1 70 ? 3.633 -8 -14.32 1 98.56 70 ALA B O 1
ATOM 1484 N N . VAL B 1 71 ? 1.454 -8.266 -13.945 1 98.88 71 VAL B N 1
ATOM 1485 C CA . VAL B 1 71 ? 1.596 -8.289 -12.492 1 98.88 71 VAL B CA 1
ATOM 1486 C C . VAL B 1 71 ? 2.348 -9.547 -12.062 1 98.88 71 VAL B C 1
ATOM 1488 O O . VAL B 1 71 ? 3.201 -9.5 -11.172 1 98.88 71 VAL B O 1
ATOM 1491 N N . CYS B 1 72 ? 2.031 -10.727 -12.703 1 98.81 72 CYS B N 1
ATOM 1492 C CA . CYS B 1 72 ? 2.775 -11.945 -12.414 1 98.81 72 CYS B CA 1
ATOM 1493 C C . CYS B 1 72 ? 4.266 -11.75 -12.672 1 98.81 72 CYS B C 1
ATOM 1495 O O . CYS B 1 72 ? 5.098 -12.141 -11.852 1 98.81 72 CYS B O 1
ATOM 1497 N N . GLN B 1 73 ? 4.562 -11.125 -13.742 1 98.62 73 GLN B N 1
ATOM 1498 C CA . GLN B 1 73 ? 5.961 -10.883 -14.078 1 98.62 73 GLN B CA 1
ATOM 1499 C C . GLN B 1 73 ? 6.633 -10 -13.023 1 98.62 73 GLN B C 1
ATOM 1501 O O . GLN B 1 73 ? 7.766 -10.273 -12.617 1 98.62 73 GLN B O 1
ATOM 1506 N N . LEU B 1 74 ? 6.004 -8.93 -12.617 1 98.56 74 LEU B N 1
ATOM 1507 C CA . LEU B 1 74 ? 6.535 -8.055 -11.578 1 98.56 74 LEU B CA 1
ATOM 1508 C C . LEU B 1 74 ? 6.84 -8.836 -10.305 1 98.56 74 LEU B C 1
ATOM 1510 O O . LEU B 1 74 ? 7.898 -8.664 -9.703 1 98.56 74 LEU B O 1
ATOM 1514 N N . LEU B 1 75 ? 5.898 -9.68 -9.883 1 98.56 75 LEU B N 1
ATOM 1515 C CA . LEU B 1 75 ? 6.051 -10.453 -8.656 1 98.56 75 LEU B CA 1
ATOM 1516 C C . LEU B 1 75 ? 7.18 -11.469 -8.781 1 98.56 75 LEU B C 1
ATOM 1518 O O . LEU B 1 75 ? 7.988 -11.625 -7.867 1 98.56 75 LEU B O 1
ATOM 1522 N N . VAL B 1 76 ? 7.273 -12.141 -9.906 1 98.19 76 VAL B N 1
ATOM 1523 C CA . VAL B 1 76 ? 8.328 -13.117 -10.156 1 98.19 76 VAL B CA 1
ATOM 1524 C C . VAL B 1 76 ? 9.688 -12.422 -10.141 1 98.19 76 VAL B C 1
ATOM 1526 O O . VAL B 1 76 ? 10.633 -12.914 -9.508 1 98.19 76 VAL B O 1
ATOM 1529 N N . ASP B 1 77 ? 9.805 -11.289 -10.805 1 97.25 77 ASP B N 1
ATOM 1530 C CA . ASP B 1 77 ? 11.055 -10.531 -10.844 1 97.25 77 ASP B CA 1
ATOM 1531 C C . ASP B 1 77 ? 11.453 -10.062 -9.445 1 97.25 77 ASP B C 1
ATOM 1533 O O . ASP B 1 77 ? 12.641 -9.906 -9.148 1 97.25 77 ASP B O 1
ATOM 1537 N N . ALA B 1 78 ? 10.5 -9.883 -8.602 1 96.94 78 ALA B N 1
ATOM 1538 C CA . ALA B 1 78 ? 10.758 -9.445 -7.234 1 96.94 78 ALA B CA 1
ATOM 1539 C C . ALA B 1 78 ? 11.164 -10.617 -6.348 1 96.94 78 ALA B C 1
ATOM 1541 O O . ALA B 1 78 ? 11.516 -10.422 -5.18 1 96.94 78 ALA B O 1
ATOM 1542 N N . GLY B 1 79 ? 11.016 -11.828 -6.883 1 97.06 79 GLY B N 1
ATOM 1543 C CA . GLY B 1 79 ? 11.492 -13 -6.164 1 97.06 79 GLY B CA 1
ATOM 1544 C C . GLY B 1 79 ? 10.383 -13.805 -5.52 1 97.06 79 GLY B C 1
ATOM 1545 O O . GLY B 1 79 ? 10.625 -14.602 -4.609 1 97.06 79 GLY B O 1
ATOM 1546 N N . ALA B 1 80 ? 9.188 -13.625 -5.91 1 97.25 80 ALA B N 1
ATOM 1547 C CA . ALA B 1 80 ? 8.062 -14.375 -5.355 1 97.25 80 ALA B CA 1
ATOM 1548 C C . ALA B 1 80 ? 8.273 -15.875 -5.504 1 97.25 80 ALA B C 1
ATOM 1550 O O . ALA B 1 80 ? 8.781 -16.344 -6.527 1 97.25 80 ALA B O 1
ATOM 1551 N N . SER B 1 81 ? 7.812 -16.641 -4.531 1 96.75 81 SER B N 1
ATOM 1552 C CA . SER B 1 81 ? 7.898 -18.094 -4.598 1 96.75 81 SER B CA 1
ATOM 1553 C C . SER B 1 81 ? 6.934 -18.656 -5.641 1 96.75 81 SER B C 1
ATOM 1555 O O . SER B 1 81 ? 5.754 -18.297 -5.656 1 96.75 81 SER B O 1
ATOM 1557 N N . LEU B 1 82 ? 7.461 -19.516 -6.406 1 97.94 82 LEU B N 1
ATOM 1558 C CA . LEU B 1 82 ? 6.66 -20.125 -7.461 1 97.94 82 LEU B CA 1
ATOM 1559 C C . LEU B 1 82 ? 6.051 -21.438 -6.988 1 97.94 82 LEU B C 1
ATOM 1561 O O . LEU B 1 82 ? 5.148 -21.984 -7.637 1 97.94 82 LEU B O 1
ATOM 1565 N N . ARG B 1 83 ? 6.473 -21.891 -5.805 1 96.12 83 ARG B N 1
ATOM 1566 C CA . ARG B 1 83 ? 6.125 -23.266 -5.41 1 96.12 83 ARG B CA 1
ATOM 1567 C C . ARG B 1 83 ? 5.16 -23.25 -4.227 1 96.12 83 ARG B C 1
ATOM 1569 O O . ARG B 1 83 ? 4.648 -24.312 -3.834 1 96.12 83 ARG B O 1
ATOM 1576 N N . LYS B 1 84 ? 4.969 -22.109 -3.615 1 96.19 84 LYS B N 1
ATOM 1577 C CA . LYS B 1 84 ? 4.004 -22.062 -2.52 1 96.19 84 LYS B CA 1
ATOM 1578 C C . LYS B 1 84 ? 2.621 -22.5 -2.98 1 96.19 84 LYS B C 1
ATOM 1580 O O . LYS B 1 84 ? 2.18 -22.141 -4.074 1 96.19 84 LYS B O 1
ATOM 1585 N N . THR B 1 85 ? 1.973 -23.234 -2.105 1 97.94 85 THR B N 1
ATOM 1586 C CA . THR B 1 85 ? 0.625 -23.688 -2.441 1 97.94 85 THR B CA 1
ATOM 1587 C C . THR B 1 85 ? -0.415 -22.938 -1.609 1 97.94 85 THR B C 1
ATOM 1589 O O . THR B 1 85 ? -0.125 -22.5 -0.496 1 97.94 85 THR B O 1
ATOM 1592 N N . ASP B 1 86 ? -1.56 -22.719 -2.197 1 96.88 86 ASP B N 1
ATOM 1593 C CA . ASP B 1 86 ? -2.68 -22.156 -1.447 1 96.88 86 ASP B CA 1
ATOM 1594 C C . ASP B 1 86 ? -3.369 -23.234 -0.609 1 96.88 86 ASP B C 1
ATOM 1596 O O . ASP B 1 86 ? -2.836 -24.328 -0.433 1 96.88 86 ASP B O 1
ATOM 1600 N N . ALA B 1 87 ? -4.496 -22.859 -0.038 1 96.19 87 ALA B N 1
ATOM 1601 C CA . ALA B 1 87 ? -5.191 -23.75 0.884 1 96.19 87 ALA B CA 1
ATOM 1602 C C . ALA B 1 87 ? -5.703 -25 0.162 1 96.19 87 ALA B C 1
ATOM 1604 O O . ALA B 1 87 ? -6.016 -26.016 0.798 1 96.19 87 ALA B O 1
ATOM 1605 N N . LYS B 1 88 ? -5.832 -24.969 -1.151 1 97.75 88 LYS B N 1
ATOM 1606 C CA . LYS B 1 88 ? -6.301 -26.094 -1.946 1 97.75 88 LYS B CA 1
ATOM 1607 C C . LYS B 1 88 ? -5.129 -26.891 -2.508 1 97.75 88 LYS B C 1
ATOM 1609 O O . LYS B 1 88 ? -5.32 -27.766 -3.354 1 97.75 88 LYS B O 1
ATOM 1614 N N . GLY B 1 89 ? -3.961 -26.516 -2.186 1 98.31 89 GLY B N 1
ATOM 1615 C CA . GLY B 1 89 ? -2.779 -27.25 -2.627 1 98.31 89 GLY B CA 1
ATOM 1616 C C . GLY B 1 89 ? -2.316 -26.844 -4.016 1 98.31 89 GLY B C 1
ATOM 1617 O O . GLY B 1 89 ? -1.573 -27.578 -4.668 1 98.31 89 GLY B O 1
ATOM 1618 N N . LYS B 1 90 ? -2.789 -25.703 -4.484 1 98.56 90 LYS B N 1
ATOM 1619 C CA . LYS B 1 90 ? -2.479 -25.266 -5.844 1 98.56 90 LYS B CA 1
ATOM 1620 C C . LYS B 1 90 ? -1.374 -24.219 -5.848 1 98.56 90 LYS B C 1
ATOM 1622 O O . LYS B 1 90 ? -1.38 -23.297 -5.023 1 98.56 90 LYS B O 1
ATOM 1627 N N . THR B 1 91 ? -0.406 -24.406 -6.754 1 98.44 91 THR B N 1
ATOM 1628 C CA . THR B 1 91 ? 0.617 -23.391 -6.98 1 98.44 91 THR B CA 1
ATOM 1629 C C . THR B 1 91 ? 0.086 -22.266 -7.879 1 98.44 91 THR B C 1
ATOM 1631 O O . THR B 1 91 ? -0.979 -22.406 -8.484 1 98.44 91 THR B O 1
ATOM 1634 N N . PRO B 1 92 ? 0.867 -21.156 -8 1 98.69 92 PRO B N 1
ATOM 1635 C CA . PRO B 1 92 ? 0.454 -20.141 -8.953 1 98.69 92 PRO B CA 1
ATOM 1636 C C . PRO B 1 92 ? 0.344 -20.656 -10.383 1 98.69 92 PRO B C 1
ATOM 1638 O O . PRO B 1 92 ? -0.566 -20.281 -11.125 1 98.69 92 PRO B O 1
ATOM 1641 N N . GLN B 1 93 ? 1.271 -21.547 -10.766 1 98.56 93 GLN B N 1
ATOM 1642 C CA . GLN B 1 93 ? 1.195 -22.172 -12.086 1 98.56 93 GLN B CA 1
ATOM 1643 C C . GLN B 1 93 ? -0.112 -22.953 -12.25 1 98.56 93 GLN B C 1
ATOM 16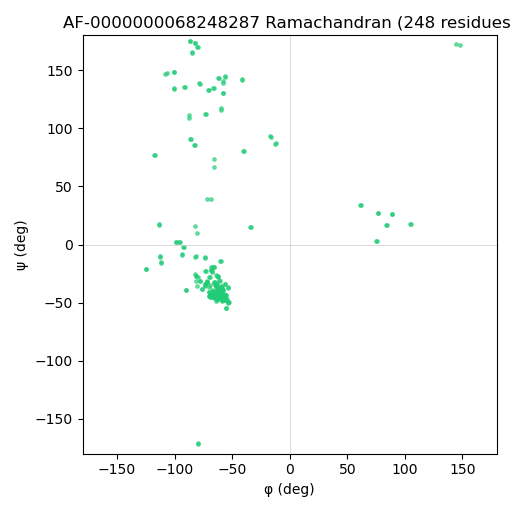45 O O . GLN B 1 93 ? -0.782 -22.828 -13.273 1 98.56 93 GLN B O 1
ATOM 1650 N N . ASP B 1 94 ? -0.411 -23.766 -11.188 1 98.62 94 ASP B N 1
ATOM 1651 C CA . ASP B 1 94 ? -1.67 -24.516 -11.211 1 98.62 94 ASP B CA 1
ATOM 1652 C C . ASP B 1 94 ? -2.855 -23.562 -11.414 1 98.62 94 ASP B C 1
ATOM 1654 O O . ASP B 1 94 ? -3.771 -23.875 -12.18 1 98.62 94 ASP B O 1
ATOM 1658 N N . ARG B 1 95 ? -2.873 -22.438 -10.727 1 98.69 95 ARG B N 1
ATOM 1659 C CA . ARG B 1 95 ? -3.967 -21.469 -10.789 1 98.69 95 ARG B CA 1
ATOM 1660 C C . ARG B 1 95 ? -4.047 -20.828 -12.164 1 98.69 95 ARG B C 1
ATOM 1662 O O . ARG B 1 95 ? -5.137 -20.547 -12.672 1 98.69 95 ARG B O 1
ATOM 1669 N N . ALA B 1 96 ? -2.922 -20.516 -12.758 1 98.75 96 ALA B N 1
ATOM 1670 C CA . ALA B 1 96 ? -2.906 -19.984 -14.117 1 98.75 96 ALA B CA 1
ATOM 1671 C C . ALA B 1 96 ? -3.547 -20.969 -15.094 1 98.75 96 ALA B C 1
ATOM 1673 O O . ALA B 1 96 ? -4.332 -20.578 -15.961 1 98.75 96 ALA B O 1
ATOM 1674 N N . GLN B 1 97 ? -3.166 -22.234 -14.945 1 98.62 97 GLN B N 1
ATOM 1675 C CA . GLN B 1 97 ? -3.758 -23.281 -15.781 1 98.62 97 GLN B CA 1
ATOM 1676 C C . GLN B 1 97 ? -5.273 -23.328 -15.594 1 98.62 97 GLN B C 1
ATOM 1678 O O . GLN B 1 97 ? -6.02 -23.391 -16.578 1 98.62 97 GLN B O 1
ATOM 1683 N N . GLN B 1 98 ? -5.695 -23.328 -14.438 1 98.56 98 GLN B N 1
ATOM 1684 C CA . GLN B 1 98 ? -7.117 -23.406 -14.117 1 98.56 98 GLN B CA 1
ATOM 1685 C C . GLN B 1 98 ? -7.867 -22.188 -14.648 1 98.56 98 GLN B C 1
ATOM 1687 O O . GLN B 1 98 ? -9.039 -22.281 -15.023 1 98.56 98 GLN B O 1
ATOM 1692 N N . ALA B 1 99 ? -7.211 -21.062 -14.625 1 98.44 99 ALA B N 1
ATOM 1693 C CA . ALA B 1 99 ? -7.809 -19.812 -15.094 1 98.44 99 ALA B CA 1
ATOM 1694 C C . ALA B 1 99 ? -7.891 -19.797 -16.625 1 98.44 99 ALA B C 1
ATOM 1696 O O . ALA B 1 99 ? -8.445 -18.859 -17.203 1 98.44 99 ALA B O 1
ATOM 1697 N N . GLY B 1 100 ? -7.242 -20.734 -17.266 1 98.38 100 GLY B N 1
ATOM 1698 C CA . GLY B 1 100 ? -7.297 -20.828 -18.719 1 98.38 100 GLY B CA 1
ATOM 1699 C C . GLY B 1 100 ? -6.227 -20.016 -19.406 1 98.38 100 GLY B C 1
ATOM 1700 O O . GLY B 1 100 ? -6.457 -19.469 -20.484 1 98.38 100 GLY B O 1
ATOM 1701 N N . ASP B 1 101 ? -5.164 -19.766 -18.812 1 98.5 101 ASP B N 1
ATOM 1702 C CA . ASP B 1 101 ? -4.02 -19.078 -19.406 1 98.5 101 ASP B CA 1
ATOM 1703 C C . ASP B 1 101 ? -2.795 -20 -19.453 1 98.5 101 ASP B C 1
ATOM 1705 O O . ASP B 1 101 ? -1.842 -19.797 -18.688 1 98.5 101 ASP B O 1
ATOM 1709 N N . PRO B 1 102 ? -2.797 -20.906 -20.406 1 97.94 102 PRO B N 1
ATOM 1710 C CA . PRO B 1 102 ? -1.69 -21.875 -20.484 1 97.94 102 PRO B CA 1
ATOM 1711 C C . PRO B 1 102 ? -0.35 -21.203 -20.781 1 97.94 102 PRO B C 1
ATOM 1713 O O . PRO B 1 102 ? 0.7 -21.703 -20.375 1 97.94 102 PRO B O 1
ATOM 1716 N N . GLU B 1 103 ? -0.385 -20.062 -21.422 1 98.44 103 GLU B N 1
ATOM 1717 C CA . GLU B 1 103 ? 0.858 -19.344 -21.688 1 98.44 103 GLU B CA 1
ATOM 1718 C C . GLU B 1 103 ? 1.472 -18.812 -20.391 1 98.44 103 GLU B C 1
ATOM 1720 O O . GLU B 1 103 ? 2.684 -18.922 -20.188 1 98.44 103 GLU B O 1
ATOM 1725 N N . LEU B 1 104 ? 0.604 -18.234 -19.578 1 98.75 104 LEU B N 1
ATOM 1726 C CA . LEU B 1 104 ? 1.096 -17.797 -18.281 1 98.75 104 LEU B CA 1
ATOM 1727 C C . LEU B 1 104 ? 1.587 -18.969 -17.438 1 98.75 104 LEU B C 1
ATOM 1729 O O . LEU B 1 104 ? 2.621 -18.891 -16.781 1 98.75 104 LEU B O 1
ATOM 1733 N N . ALA B 1 105 ? 0.843 -20.078 -17.453 1 98.56 105 ALA B N 1
ATOM 1734 C CA . ALA B 1 105 ? 1.265 -21.281 -16.734 1 98.56 105 ALA B CA 1
ATOM 1735 C C . ALA B 1 105 ? 2.639 -21.75 -17.203 1 98.56 105 ALA B C 1
ATOM 1737 O O . ALA B 1 105 ? 3.502 -22.078 -16.391 1 98.56 105 ALA B O 1
ATOM 1738 N N . ALA B 1 106 ? 2.846 -21.75 -18.516 1 98.19 106 ALA B N 1
ATOM 1739 C CA . ALA B 1 106 ? 4.129 -22.156 -19.094 1 98.19 106 ALA B CA 1
ATOM 1740 C C . ALA B 1 106 ? 5.242 -21.219 -18.656 1 98.19 106 ALA B C 1
ATOM 1742 O O . ALA B 1 106 ? 6.355 -21.656 -18.359 1 98.19 106 ALA B O 1
ATOM 1743 N N . TYR B 1 107 ? 4.992 -20 -18.688 1 97.75 107 TYR B N 1
ATOM 1744 C CA . TYR B 1 107 ? 5.949 -19.016 -18.219 1 97.75 107 TYR B CA 1
ATOM 1745 C C . TYR B 1 107 ? 6.363 -19.297 -16.781 1 97.75 107 TYR B C 1
ATOM 1747 O O . TYR B 1 107 ? 7.555 -19.328 -16.469 1 97.75 107 TYR B O 1
ATOM 1755 N N . LEU B 1 108 ? 5.375 -19.406 -15.836 1 98.12 108 LEU B N 1
ATOM 1756 C CA . LEU B 1 108 ? 5.668 -19.656 -14.43 1 98.12 108 LEU B CA 1
ATOM 1757 C C . LEU B 1 108 ? 6.469 -20.953 -14.258 1 98.12 108 LEU B C 1
ATOM 1759 O O . LEU B 1 108 ? 7.375 -21.016 -13.43 1 98.12 108 LEU B O 1
ATOM 1763 N N . GLU B 1 109 ? 6.156 -21.953 -15.008 1 96.06 109 GLU B N 1
ATOM 1764 C CA . GLU B 1 109 ? 6.898 -23.219 -14.992 1 96.06 109 GLU B CA 1
ATOM 1765 C C . GLU B 1 109 ? 8.352 -23.016 -15.406 1 96.06 109 GLU B C 1
ATOM 1767 O O . GLU B 1 109 ? 9.266 -23.562 -14.789 1 96.06 109 GLU B O 1
ATOM 1772 N N . SER B 1 110 ? 8.586 -22.234 -16.453 1 95.62 110 SER B N 1
ATOM 1773 C CA . SER B 1 110 ? 9.93 -21.984 -16.953 1 95.62 110 SER B CA 1
ATOM 1774 C C . SER B 1 110 ? 10.781 -21.266 -15.914 1 95.62 110 SER B C 1
ATOM 1776 O O . SER B 1 110 ? 11.984 -21.531 -15.797 1 95.62 110 SER B O 1
ATOM 1778 N N . ARG B 1 111 ? 10.211 -20.391 -15.18 1 95.06 111 ARG B N 1
ATOM 1779 C CA . ARG B 1 111 ? 10.93 -19.625 -14.164 1 95.06 111 ARG B CA 1
ATOM 1780 C C . ARG B 1 111 ? 11.242 -20.5 -12.953 1 95.06 111 ARG B C 1
ATOM 1782 O O . ARG B 1 111 ? 12.219 -20.25 -12.242 1 95.06 111 ARG B O 1
ATOM 1789 N N . GLN B 1 112 ? 10.352 -21.422 -12.648 1 90.06 112 GLN B N 1
ATOM 1790 C CA . GLN B 1 112 ? 10.578 -22.359 -11.547 1 90.06 112 GLN B CA 1
ATOM 1791 C C . GLN B 1 112 ? 11.789 -23.234 -11.82 1 90.06 112 GLN B C 1
ATOM 1793 O O . GLN B 1 112 ? 12.57 -23.531 -10.906 1 90.06 112 GLN B O 1
ATOM 1798 N N . ASN B 1 113 ? 11.969 -23.688 -12.945 1 81.44 113 ASN B N 1
ATOM 1799 C CA . ASN B 1 113 ? 13.055 -24.578 -13.344 1 81.44 113 ASN B CA 1
ATOM 1800 C C . ASN B 1 113 ? 14.391 -23.828 -13.398 1 81.44 113 ASN B C 1
ATOM 1802 O O . ASN B 1 113 ? 15.438 -24.422 -13.117 1 81.44 113 ASN B O 1
ATOM 1806 N N . TYR B 1 114 ? 14.383 -22.562 -13.734 1 73.69 114 TYR B N 1
ATOM 1807 C CA . TYR B 1 114 ? 15.609 -21.781 -13.773 1 73.69 114 TYR B CA 1
ATOM 1808 C C . TYR B 1 114 ? 16.141 -21.531 -12.367 1 73.69 114 TYR B C 1
ATOM 1810 O O . TYR B 1 114 ? 17.359 -21.562 -12.141 1 73.69 114 TYR B O 1
ATOM 1818 N N . LYS B 1 115 ? 15.375 -21.266 -11.461 1 68.12 115 LYS B N 1
ATOM 1819 C CA . LYS B 1 115 ? 15.805 -21.016 -10.086 1 68.12 115 LYS B CA 1
ATOM 1820 C C . LYS B 1 115 ? 16.391 -22.281 -9.461 1 68.12 115 LYS B C 1
ATOM 1822 O O . LYS B 1 115 ? 17.344 -22.203 -8.68 1 68.12 115 LYS B O 1
ATOM 1827 N N . VAL B 1 116 ? 15.906 -23.453 -9.844 1 57.25 116 VAL B N 1
ATOM 1828 C CA . VAL B 1 116 ? 16.391 -24.734 -9.336 1 57.25 116 VAL B CA 1
ATOM 1829 C C . VAL B 1 116 ? 17.766 -25.031 -9.938 1 57.25 116 VAL B C 1
ATOM 1831 O O . VAL B 1 116 ? 18.656 -25.531 -9.242 1 57.25 116 VAL B O 1
ATOM 1834 N N . ILE B 1 117 ? 17.891 -24.625 -11.188 1 54.12 117 ILE B N 1
ATOM 1835 C CA . ILE B 1 117 ? 19.156 -24.922 -11.852 1 54.12 117 ILE B CA 1
ATOM 1836 C C 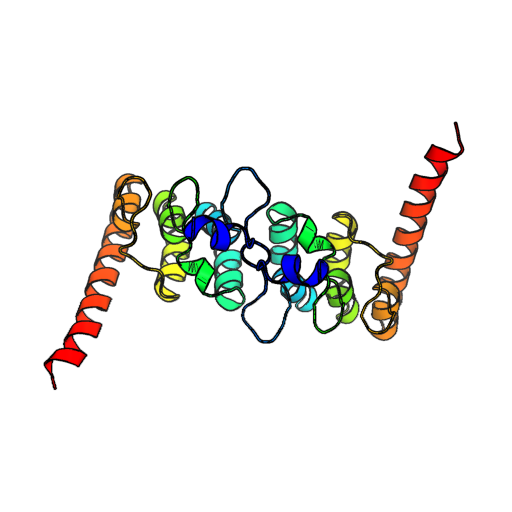. ILE B 1 117 ? 20.234 -23.969 -11.352 1 54.12 117 ILE B C 1
ATOM 1838 O O . ILE B 1 117 ? 21.375 -24.375 -11.102 1 54.12 117 ILE B O 1
ATOM 1842 N N . GLY B 1 118 ? 19.828 -22.75 -11.148 1 50.09 118 GLY B N 1
ATOM 1843 C CA . GLY B 1 118 ? 20.844 -21.844 -10.633 1 50.09 118 GLY B CA 1
ATOM 1844 C C . GLY B 1 118 ? 21.328 -22.234 -9.25 1 50.09 118 GLY B C 1
ATOM 1845 O O . GLY B 1 118 ? 22.469 -21.922 -8.875 1 50.09 118 GLY B O 1
ATOM 1846 N N . HIS B 1 119 ? 20.422 -22.625 -8.461 1 50.22 119 HIS B N 1
ATOM 1847 C CA . HIS B 1 119 ? 20.859 -23.047 -7.137 1 50.22 119 HIS B CA 1
ATOM 1848 C C . HIS B 1 119 ? 21.641 -24.359 -7.211 1 50.22 119 HIS B C 1
ATOM 1850 O O . HIS B 1 119 ? 22.547 -24.594 -6.402 1 50.22 119 HIS B O 1
ATOM 1856 N N . GLU B 1 120 ? 21.281 -25.25 -8.055 1 45.97 120 GLU B N 1
ATOM 1857 C CA . GLU B 1 120 ? 22 -26.516 -8.086 1 45.97 120 GLU B CA 1
ATOM 1858 C C . GLU B 1 120 ? 23.391 -26.359 -8.664 1 45.97 120 GLU B C 1
ATOM 1860 O O . GLU B 1 120 ? 24.297 -27.141 -8.352 1 45.97 120 GLU B O 1
ATOM 1865 N N . ASP B 1 121 ? 23.609 -25.5 -9.547 1 45.72 121 ASP B N 1
ATOM 1866 C CA . ASP B 1 121 ? 24.938 -25.516 -10.148 1 45.72 121 ASP B CA 1
ATOM 1867 C C . ASP B 1 121 ? 25.984 -24.969 -9.172 1 45.72 121 ASP B C 1
ATOM 1869 O O . ASP B 1 121 ? 27.188 -25.188 -9.359 1 45.72 121 ASP B O 1
ATOM 1873 N N . LEU B 1 122 ? 25.578 -24.172 -8.195 1 44.78 122 LEU B N 1
ATOM 1874 C CA . LEU B 1 122 ? 26.672 -23.703 -7.367 1 44.78 122 LEU B CA 1
ATOM 1875 C C . LEU B 1 122 ? 27.062 -24.75 -6.336 1 44.78 122 LEU B C 1
ATOM 1877 O O . LEU B 1 122 ? 28.125 -24.656 -5.711 1 44.78 122 LEU B O 1
ATOM 1881 N N . GLU B 1 123 ? 26.141 -25.562 -5.98 1 45.5 123 GLU B N 1
ATOM 1882 C CA . GLU B 1 123 ? 26.516 -26.453 -4.887 1 45.5 123 GLU B CA 1
ATOM 1883 C C . GLU B 1 123 ? 27.328 -27.641 -5.398 1 45.5 123 GLU B C 1
ATOM 1885 O O . GLU B 1 123 ? 27.938 -28.375 -4.609 1 45.5 123 GLU B O 1
ATOM 1890 N N . THR B 1 124 ? 27.094 -28.125 -6.637 1 45.28 124 THR B N 1
ATOM 1891 C CA . THR B 1 124 ? 27.828 -29.328 -7 1 45.28 124 THR B CA 1
ATOM 1892 C C . THR B 1 124 ? 29.234 -28.984 -7.453 1 45.28 124 THR B C 1
ATOM 1894 O O . THR B 1 124 ? 30.062 -29.875 -7.648 1 45.28 124 THR B O 1
ATOM 1897 N N . ALA B 1 125 ? 29.422 -27.797 -7.977 1 40.59 125 ALA B N 1
ATOM 1898 C CA . ALA B 1 125 ? 30.734 -27.625 -8.586 1 40.59 125 ALA B CA 1
ATOM 1899 C C . ALA B 1 125 ? 31.797 -27.328 -7.535 1 40.59 125 ALA B C 1
ATOM 1901 O O . ALA B 1 125 ? 32.969 -27.109 -7.863 1 40.59 125 ALA B O 1
ATOM 1902 N N . VAL B 1 126 ? 31.438 -27.469 -6.199 1 32.41 126 VAL B N 1
ATOM 1903 C CA . VAL B 1 126 ? 32.625 -27.484 -5.371 1 32.41 126 VAL B CA 1
ATOM 1904 C C . VAL B 1 126 ? 33.156 -28.906 -5.23 1 32.41 126 VAL B C 1
ATOM 1906 O O . VAL B 1 126 ? 32.375 -29.859 -5.164 1 32.41 126 VAL B O 1
#

Sequence (252 aa):
MKLMESYKNGGSLLIQGPDHCSLLHYAAKTGNGEIVKYILDHGPSELLDMADSETGETALHKAACQRNRAVCQLLVDAGASLRKTDAKGKTPQDRAQQAGDPELAAYLESRQNYKVIGHEDLETAVMKLMESYKNGGSLLIQGPDHCSLLHYAAKTGNGEIVKYILDHGPSELLDMADSETGETALHKAACQRNRAVCQLLVDAGASLRKTDAKGKTPQDRAQQAGDPELAAYLESRQNYKVIGHEDLETAV

Nearest PDB st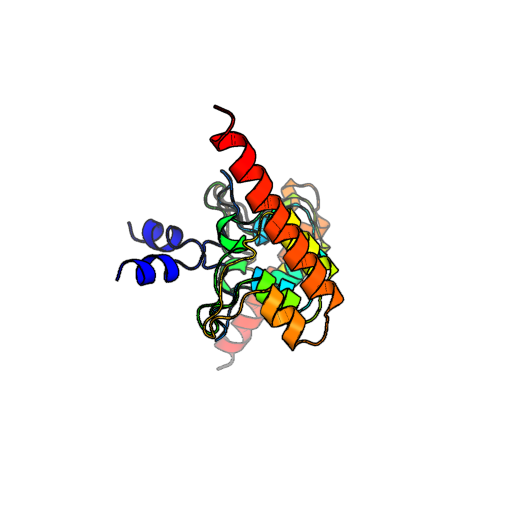ructures (foldseek):
  6d66-assembly1_B  TM=8.378E-01  e=3.753E-06  synthetic construct
  8y1u-assembly1_A  TM=8.377E-01  e=1.447E-04  Homo sapiens
  7mxi-assembly1_D  TM=5.917E-01  e=1.880E-05  synthetic construct
  5vkq-assembly1_A  TM=9.386E-01  e=2.362E-03  Drosophila melanogaster
  6tlh-assembly2_B  TM=6.143E-01  e=8.457E-05  Mus musculus

Radius of gyration: 21.5 Å; Cα contacts (8 Å, |Δi|>4): 411; chains: 2; bounding box: 64×59×50 Å

Organism: Cavia porcellus (NCBI:txid10141)

Foldseek 3Di:
DVVVVVVVPPPQCQDPDPWSAHPLLVCLLVLPQVSNLVCLVPNDVCLLADAGPVWRDHSLLNNLLNVNQSSNVSSVVSPHDQCRAIPVRAGSLRNNVVSPNPVSSVVSVVSNVVVVVVVVVVPPVD/DVVVVVVVVPPQCQDPDPWSAHPLLVCLLVLPQVSNLVCLVPNDVCLLADAGPVWRDHSLLNNLLNVNQSSNVSSVVSPHDQCRAIPVRAGSLRNNVVSPNPVSSVVSVVSNVVVVVVVVVVPPVD

InterPro domains:
  IPR002110 Ankyrin repeat [PF12796] (15-86)
  IPR002110 Ankyrin repeat [PS50088] (19-43)
  IPR002110 Ankyrin repeat [PS50088] (55-87)
  IPR002110 Ankyrin repeat [SM00248] (19-49)
  IPR002110 Ankyrin repeat [SM00248] (55-84)
  IPR036770 Ankyrin repeat-containing domain superfamily [G3DSA:1.25.40.20] (2-115)
  IPR036770 Ankyrin repeat-containing domain superfamily [SSF48403] (9-112)

Solvent-accessible surface area (backbone atoms only — not comparable to full-atom values): 12898 Å² total; per-residue (Å²): 119,72,71,58,56,62,61,67,18,27,46,27,41,38,19,58,58,93,50,58,32,33,56,55,33,51,25,24,46,71,47,38,51,70,58,40,51,50,43,69,73,44,32,42,76,68,58,54,66,38,54,23,74,83,54,31,35,27,23,47,32,32,5,24,49,59,64,24,59,70,38,35,49,55,39,49,76,73,61,41,71,64,74,57,48,25,72,84,67,40,26,28,36,53,33,10,43,73,57,68,34,58,68,58,18,50,50,50,50,54,54,50,54,49,56,53,50,59,57,49,57,66,65,64,76,107,120,70,70,56,57,62,59,66,18,26,47,23,38,37,19,58,60,91,49,56,32,33,58,55,33,51,25,22,45,70,49,38,49,69,57,38,51,50,43,69,73,44,32,41,75,68,58,53,66,37,55,23,75,84,54,31,35,27,24,49,33,33,5,23,48,59,65,24,59,70,40,35,50,54,40,50,77,72,62,40,71,64,74,57,48,25,72,84,66,42,26,29,35,53,34,10,44,72,57,69,32,60,66,59,17,50,49,49,51,55,54,48,54,49,56,53,47,60,56,48,57,64,66,63,75,105

pLDDT: mean 81.7, std 23.15, range [21.98, 98.88]

Secondary structure (DSSP, 8-state):
-HHHHHHSS-B--B-SSS---BHHHHHHHHT-HHHHHHHHHHS-GGGTTPPPTTT---HHHHHHHTT-HHHHHHHHHTT--SS---TTS--HHHHHHHTT-HHHHHHHHHHHHHHHHHHHHHHH--/-HHHHHHSS-B--B-SSS---BHHHHHHHTT-HHHHHHHHHHS-GGGTTPPPTTT---HHHHHHHTT-HHHHHHHHHTT--SS---TTS--HHHHHHHTT-HHHHHHHHHHHHHHHHHHHHHHH--